Protein 6VW9 (pdb70)

Organism: Caenorhabditis elegans (NCBI:txid6239)

Secondary structure (DSSP, 8-state):
------EEEEE-----SS---HHHHHHHHHHHHHHTT-S-EEEEEEEES-TT-HHHHHHHHHHHHHHHHHHHHTT--EEEEEEEE-GGGHHHHHHHHHHHTTTTSPPP-EEEEEPPSSPP---HHHHHHHHHHHHHHTT-EEEEEESGGGS--TT---EEEEEEEE-SS--SHHHHHHHHHHTSTTTTEEEEEEEEEEPSSS-HHHHHHHHHHHHHHHT---EEEEEE---/-HHHHHHHHHHHHHHHHTT-SEEEEEPPPPPSTT-HHHHHHHHHHHHHHTTT-S-EEEEE--S-----

Foldseek 3Di:
DPDAFQEEEEAEDDDDPVDDDLLVLLLLQLLCLLAVLDHAYEYEYEAEDDQVDPVVVVVQVVVQVVVVVSNVVSNNHHGYGYHYDHPVCVLVVLLVCLVCPQVVHDHGQEYEYEDQDDDDDVPSVVVVVSNVVSNVVSNHHYHYHYPSSPHDGPVAADEEEDEAEDEDPDDCPSVSSVQSSCVGRNNVRYAYEYEYEDEPPDDQVVVQVVVVVVCVVVVGDYHYHYDYDDD/DLQVVLQVLLVVCCVPPLPPPEEEEEQDDQDPPPDVVSRVVSVVSVCSNCPNRDHYHYDDDPVPDDPD

InterPro domains:
  IPR004841 Amino acid permease/SLC12A domain [PF00324] (103-276)
  IPR004841 Amino acid permease/SLC12A domain [PF00324] (389-667)
  IPR004842 SLC12A transporter family [PTHR11827] (88-1063)
  IPR018491 SLC12A transporter, C-terminal [PF03522] (686-805)
  IPR018491 SLC12A transporter, C-terminal [PF03522] (820-888)
  IPR018491 SLC12A transporter, C-terminal [PF03522] (972-1065)

Nearest PDB structures (foldseek):
  6vw9-assembly1_A-2  TM=1.004E+00  e=5.607E-46  Caenorhabditis elegans
  6vwa-assembly1_A-2  TM=9.549E-01  e=2.021E-36  Caenorhabditis elegans
  6m1y-assembly1_B  TM=9.077E-01  e=2.985E-20  Homo sapiens
  6m23-assembly1_B  TM=8.979E-01  e=2.490E-18  Homo sapiens
  7d8z-assembly1_A  TM=8.953E-01  e=3.305E-17  Homo sapiens

B-factor: mean 66.62, std 24.91, range [32.52, 169.08]

Structure (mmCIF, N/CA/C/O backbone):
data_6VW9
#
_entry.id   6VW9
#
_cell.length_a   104.320
_cell.length_b   65.546
_cell.length_c   56.523
_cell.angle_alpha   90.000
_cell.angle_beta   97.174
_cell.angle_gamma   90.000
#
_symmetry.space_group_name_H-M   'C 1 2 1'
#
loop_
_entity.id
_entity.type
_entity.pdbx_description
1 polymer K+/Cl-Cotransporter
2 polymer K+/Cl-Cotransporter
3 non-polymer 3,6,9,12,15,18-HEXAOXAICOSANE-1,20-DIOL
4 non-polymer GLYCEROL
5 water water
#
loop_
_atom_site.group_PDB
_atom_site.id
_atom_site.type_symbol
_atom_site.label_atom_id
_atom_site.label_alt_id
_atom_site.label_comp_id
_atom_site.label_asym_id
_atom_site.label_entity_id
_atom_site.label_seq_id
_atom_site.pdbx_PDB_ins_code
_atom_site.Cartn_x
_atom_site.Cartn_y
_atom_site.Cartn_z
_atom_site.occupancy
_atom_site.B_iso_or_equiv
_atom_site.auth_seq_id
_atom_site.auth_comp_id
_atom_site.auth_asym_id
_atom_site.auth_atom_id
_atom_site.pdbx_PDB_model_num
ATOM 1 N N . SER A 1 1 ? 27.45600 58.56600 25.47900 1.000 118.13949 660 SER A N 1
ATOM 2 C CA . SER A 1 1 ? 28.03900 57.29200 24.98700 1.000 114.05260 660 SER A CA 1
ATOM 3 C C . SER A 1 1 ? 28.79600 57.52100 23.67700 1.000 113.30556 660 SER A C 1
ATOM 4 O O . SER A 1 1 ? 30.02700 57.50700 23.72000 1.000 114.96782 660 SER A O 1
ATOM 7 N N . ASN A 1 2 ? 28.08000 57.65900 22.55300 1.000 108.22941 661 ASN A N 1
ATOM 8 C CA . ASN A 1 2 ? 28.71200 57.83600 21.21600 1.000 104.66744 661 ASN A CA 1
ATOM 9 C C . ASN A 1 2 ? 29.71000 56.69700 20.97800 1.000 99.64312 661 ASN A C 1
ATOM 10 O O . ASN A 1 2 ? 30.84900 56.96400 20.59100 1.000 94.35408 661 ASN A O 1
ATOM 15 N N . TRP A 1 3 ? 29.27000 55.47600 21.23500 1.000 97.68045 662 TRP A N 1
ATOM 16 C CA . TRP A 1 3 ? 30.12200 54.27400 21.14300 1.000 88.55032 662 TRP A CA 1
ATOM 17 C C . TRP A 1 3 ? 30.64700 54.09400 19.72600 1.000 78.14879 662 TRP A C 1
ATOM 18 O O . TRP A 1 3 ? 29.88400 54.20000 18.79200 1.000 79.11025 662 TRP A O 1
ATOM 29 N N . ARG A 1 4 ? 31.95200 53.94800 19.61400 1.000 71.85802 663 ARG A N 1
ATOM 30 C CA . ARG A 1 4 ? 32.58900 53.61400 18.35100 1.000 69.47834 663 ARG A CA 1
ATOM 31 C C . ARG A 1 4 ? 33.58000 52.49800 18.62600 1.000 58.68450 663 ARG A C 1
ATOM 32 O O . ARG A 1 4 ? 34.02000 52.33900 19.77100 1.000 62.09528 663 ARG A O 1
ATOM 40 N N . PRO A 1 5 ? 33.89000 51.66500 17.62700 1.000 55.05704 664 PRO A N 1
ATOM 41 C CA . PRO A 1 5 ? 34.68800 50.45400 17.87600 1.000 53.56575 664 PRO A CA 1
ATOM 42 C C . PRO A 1 5 ? 36.15500 50.79300 18.07700 1.000 56.36727 664 PRO A C 1
ATOM 43 O O . PRO A 1 5 ? 36.77300 51.46800 17.25300 1.000 62.10702 664 PRO A O 1
ATOM 47 N N . GLN A 1 6 ? 36.69300 50.35000 19.21000 1.000 53.44266 665 GLN A N 1
ATOM 48 C CA . GLN A 1 6 ? 38.11600 50.43500 19.50100 1.000 49.14567 665 GLN A CA 1
ATOM 49 C C . GLN A 1 6 ? 38.64700 49.02300 19.35900 1.000 47.46136 665 GLN A C 1
ATOM 50 O O . GLN A 1 6 ? 38.36000 48.16600 20.19900 1.000 49.02383 665 GLN A O 1
ATOM 56 N N . LEU A 1 7 ? 39.40100 48.77900 18.28600 1.000 44.58391 666 LEU A N 1
ATOM 57 C CA . LEU A 1 7 ? 39.53800 47.45500 17.73200 1.000 44.73999 666 LEU A CA 1
ATOM 58 C C . LEU A 1 7 ? 40.72100 46.71600 18.32300 1.000 43.29459 666 LEU A C 1
ATOM 59 O O . LEU A 1 7 ? 41.77800 47.29800 18.56600 1.000 41.27165 666 LEU A O 1
ATOM 64 N N . LEU A 1 8 ? 40.54300 45.41300 18.47200 1.000 38.58814 667 LEU A N 1
ATOM 65 C CA . LEU A 1 8 ? 41.60800 44.48000 18.75700 1.000 42.89392 667 LEU A CA 1
ATOM 66 C C . LEU A 1 8 ? 41.54300 43.40400 17.70400 1.000 38.52565 667 LEU A C 1
ATOM 67 O O . LEU A 1 8 ? 40.53800 42.68800 17.61500 1.000 40.31371 667 LEU A O 1
ATOM 72 N N . LEU A 1 9 ? 42.60100 43.24800 16.93700 1.000 36.21530 668 LEU A N 1
ATOM 73 C CA . LEU A 1 9 ? 42.62200 42.18400 15.93500 1.000 40.63023 668 LEU A CA 1
ATOM 74 C C . LEU A 1 9 ? 43.44700 41.04200 16.48300 1.000 46.63581 668 LEU A C 1
ATOM 75 O O . LEU A 1 9 ? 44.47300 41.26800 17.13500 1.000 43.62029 668 LEU A O 1
ATOM 80 N N A LEU A 1 10 ? 43.00600 39.80900 16.23700 0.460 39.31014 669 LEU A N 1
ATOM 81 N N B LEU A 1 10 ? 42.98900 39.82500 16.23600 0.540 38.79581 669 LEU A N 1
ATOM 82 C CA A LEU A 1 10 ? 43.75500 38.62400 16.66500 0.460 40.28891 669 LEU A CA 1
ATOM 83 C CA B LEU A 1 10 ? 43.72000 38.63100 16.63500 0.540 40.24175 669 LEU A CA 1
ATOM 84 C C A LEU A 1 10 ? 44.02900 37.77700 15.43800 0.460 43.25437 669 LEU A C 1
ATOM 85 C C B LEU A 1 10 ? 44.01800 37.86600 15.36300 0.540 43.81898 669 LEU A C 1
ATOM 86 O O A LEU A 1 10 ? 43.09100 37.25300 14.81800 0.460 52.13542 669 LEU A O 1
ATOM 87 O O B LEU A 1 10 ? 43.08600 37.51800 14.61800 0.540 51.58927 669 LEU A O 1
ATOM 96 N N . LEU A 1 11 ? 45.30000 37.66100 15.07700 1.000 40.44887 670 LEU A N 1
ATOM 97 C CA . LEU A 1 11 ? 45.73500 36.90900 13.90100 1.000 39.45269 670 LEU A CA 1
ATOM 98 C C . LEU A 1 11 ? 46.40700 35.63400 14.37900 1.000 46.01303 670 LEU A C 1
ATOM 99 O O . LEU A 1 11 ? 47.27100 35.67500 15.26500 1.000 46.96718 670 LEU A O 1
ATOM 104 N N . SER A 1 12 ? 46.04800 34.51900 13.78100 1.000 39.22376 671 SER A N 1
ATOM 105 C CA . SER A 1 12 ? 46.63200 33.24900 14.18200 1.000 50.20249 671 SER A CA 1
ATOM 106 C C . SER A 1 12 ? 47.09400 32.43100 12.99300 1.000 55.71466 671 SER A C 1
ATOM 107 O O . SER A 1 12 ? 47.10400 31.20000 13.05500 1.000 69.86962 671 SER A O 1
ATOM 110 N N . MET A 1 13 ? 47.51200 33.07500 11.92100 1.000 55.09391 672 MET A N 1
ATOM 111 C CA . MET A 1 13 ? 48.01500 32.31100 10.78400 1.000 57.08560 672 MET A CA 1
ATOM 112 C C . MET A 1 13 ? 49.53700 32.15300 10.86800 1.000 55.55240 672 MET A C 1
ATOM 113 O O . MET A 1 13 ? 50.21500 32.79400 11.67800 1.000 56.42262 672 MET A O 1
ATOM 118 N N . GLN A 1 14 ? 50.05300 31.23500 10.05600 1.000 54.60872 673 GLN A N 1
ATOM 119 C CA . GLN A 1 14 ? 51.49100 31.01600 9.91900 1.000 64.05158 673 GLN A CA 1
ATOM 120 C C . GLN A 1 14 ? 52.15800 32.20500 9.24000 1.000 65.01781 673 GLN A C 1
ATOM 121 O O . GLN A 1 14 ? 51.57900 32.84000 8.34800 1.000 57.43561 673 GLN A O 1
ATOM 127 N N . TRP A 1 15 ? 53.39900 32.48600 9.64400 1.000 54.57811 674 TRP A N 1
ATOM 128 C CA . TRP A 1 15 ? 54.18900 33.55700 9.04700 1.000 49.79625 674 TRP A CA 1
ATOM 129 C C . TRP A 1 15 ? 55.42000 32.98100 8.36700 1.000 58.24976 674 TRP A C 1
ATOM 130 O O . TRP A 1 15 ? 56.07800 32.07200 8.88100 1.000 58.46216 674 TRP A O 1
ATOM 141 N N . SER A 1 16 ? 55.71800 33.52200 7.19500 1.000 48.92030 675 SER A N 1
ATOM 142 C CA . SER A 1 16 ? 56.86900 33.06400 6.38900 1.000 55.43981 675 SER A CA 1
ATOM 143 C C . SER A 1 16 ? 57.54100 34.27700 5.76900 1.000 58.81217 675 SER A C 1
ATOM 144 O O . SER A 1 16 ? 56.85600 35.22500 5.48100 1.000 55.62750 675 SER A O 1
ATOM 147 N N . LYS A 1 17 ? 58.84300 34.22800 5.57200 1.000 51.83821 676 LYS A N 1
ATOM 148 C CA . LYS A 1 17 ? 59.46900 35.41200 4.96200 1.000 56.72669 676 LYS A CA 1
ATOM 149 C C . LYS A 1 17 ? 59.27900 35.36800 3.44900 1.000 55.85921 676 LYS A C 1
ATOM 150 O O . LYS A 1 17 ? 59.57200 36.34100 2.83300 1.000 62.80799 676 LYS A O 1
ATOM 156 N N . GLU A 1 18 ? 58.74600 34.28700 2.90800 1.000 50.19351 677 GLU A N 1
ATOM 157 C CA . GLU A 1 18 ? 58.59800 34.20000 1.46000 1.000 50.22255 677 GLU A CA 1
ATOM 158 C C . GLU A 1 18 ? 57.24900 34.65600 0.93500 1.000 51.30265 677 GLU A C 1
ATOM 159 O O . GLU A 1 18 ? 57.11900 34.85300 -0.28500 1.000 51.99067 677 GLU A O 1
ATOM 165 N N . ILE A 1 19 ? 56.24300 34.76400 1.77100 1.000 52.47788 678 ILE A N 1
ATOM 166 C CA . ILE A 1 19 ? 54.91500 35.15200 1.30500 1.000 54.09515 678 ILE A CA 1
ATOM 167 C C . ILE A 1 19 ? 54.30100 36.17900 2.23100 1.000 50.17677 678 ILE A C 1
ATOM 168 O O . ILE A 1 19 ? 54.59800 36.25400 3.43400 1.000 47.12124 678 ILE A O 1
ATOM 173 N N . ILE A 1 20 ? 53.40900 36.97000 1.66800 1.000 41.99813 679 ILE A N 1
ATOM 174 C CA . ILE A 1 20 ? 52.53700 37.81800 2.45400 1.000 41.50438 679 ILE A CA 1
ATOM 175 C C . ILE A 1 20 ? 51.12100 37.27800 2.29500 1.000 43.29780 679 ILE A C 1
ATOM 176 O O . ILE A 1 20 ? 50.68900 37.00800 1.17200 1.000 44.69904 679 ILE A O 1
ATOM 181 N N . ASP A 1 21 ? 50.42800 37.07500 3.41000 1.000 42.31631 680 ASP A N 1
ATOM 182 C CA . ASP A 1 21 ? 49.09600 36.44800 3.40500 1.000 42.42024 680 ASP A CA 1
ATOM 183 C C . ASP A 1 21 ? 48.02700 37.48600 3.07500 1.000 37.72502 680 ASP A C 1
ATOM 184 O O . ASP A 1 21 ? 47.88000 38.45900 3.79400 1.000 37.54066 680 ASP A O 1
ATOM 189 N N . VAL A 1 22 ? 47.28900 37.29900 1.97700 1.000 37.31490 681 VAL A N 1
ATOM 190 C CA . VAL A 1 22 ? 46.33300 38.34300 1.58800 1.000 36.14859 681 VAL A CA 1
ATOM 191 C C . VAL A 1 22 ? 45.14600 38.42800 2.55000 1.000 37.07975 681 VAL A C 1
ATOM 192 O O . VAL A 1 22 ? 44.61100 39.51700 2.80800 1.000 39.78471 681 VAL A O 1
ATOM 196 N N . ARG A 1 23 ? 44.69400 37.30200 3.10400 1.000 39.24752 682 ARG A N 1
ATOM 197 C CA . ARG A 1 23 ? 43.61300 37.39700 4.09200 1.000 40.88062 682 ARG A CA 1
ATOM 198 C C . ARG A 1 23 ? 43.98900 38.31900 5.23900 1.000 39.83077 682 ARG A C 1
ATOM 199 O O . ARG A 1 23 ? 43.16700 39.12800 5.71100 1.000 36.82699 682 ARG A O 1
ATOM 207 N N . TYR A 1 24 ? 45.25300 38.23600 5.68600 1.000 38.78533 683 TYR A N 1
ATOM 208 C CA . TYR A 1 24 ? 45.72400 39.10800 6.74800 1.000 36.51346 683 TYR A CA 1
ATOM 209 C C . TYR A 1 24 ? 45.70200 40.56500 6.30400 1.000 34.31926 683 TYR A C 1
ATOM 210 O O . TYR A 1 24 ? 45.17900 41.42100 7.02000 1.000 36.83426 683 TYR A O 1
ATOM 219 N N . LEU A 1 25 ? 46.21300 40.85700 5.09000 1.000 37.75932 684 LEU A N 1
ATOM 220 C CA . LEU A 1 25 ? 46.19200 42.24800 4.62200 1.000 38.75824 684 LEU A CA 1
ATOM 221 C C . LEU A 1 25 ? 44.77600 42.75700 4.48800 1.000 38.48940 684 LEU A C 1
ATOM 222 O O . LEU A 1 25 ? 44.48700 43.91800 4.80700 1.000 40.73926 684 LEU A 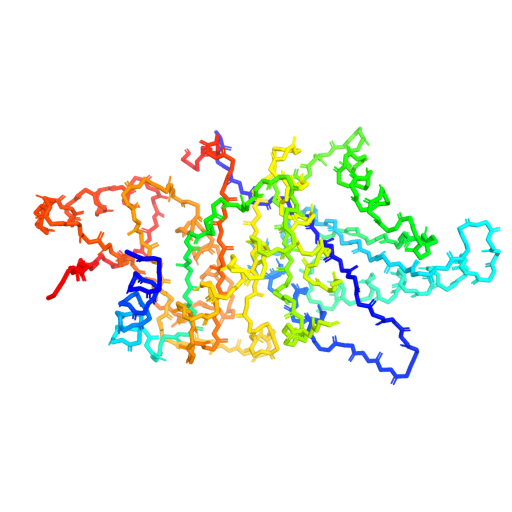O 1
ATOM 227 N N . ASN A 1 26 ? 43.87600 41.91300 3.98800 1.000 39.32235 685 ASN A N 1
ATOM 228 C CA . ASN A 1 26 ? 42.49900 42.35100 3.83400 1.000 37.83450 685 ASN A CA 1
ATOM 229 C C . ASN A 1 26 ? 41.82100 42.58300 5.16400 1.000 39.34830 685 ASN A C 1
ATOM 230 O O . ASN A 1 26 ? 40.96200 43.46000 5.26000 1.000 37.83327 685 ASN A O 1
ATOM 235 N N . LEU A 1 27 ? 42.17900 41.82500 6.21100 1.000 35.75730 686 LEU A N 1
ATOM 236 C CA . LEU A 1 27 ? 41.62100 42.15200 7.52100 1.000 34.83343 686 LEU A CA 1
ATOM 237 C C . LEU A 1 27 ? 42.13100 43.50200 8.02500 1.000 35.61363 686 LEU A C 1
ATOM 238 O O . LEU A 1 27 ? 41.36200 44.28700 8.60700 1.000 36.91863 686 LEU A O 1
ATOM 243 N N . LEU A 1 28 ? 43.41700 43.81900 7.79700 1.000 38.74439 687 LEU A N 1
ATOM 244 C CA . LEU A 1 28 ? 43.88600 45.17000 8.12400 1.000 36.03248 687 LEU A CA 1
ATOM 245 C C . LEU A 1 28 ? 43.13900 46.22000 7.30900 1.000 38.78605 687 LEU A C 1
ATOM 246 O O . LEU A 1 28 ? 42.82400 47.30200 7.81300 1.000 37.90846 687 LEU A O 1
ATOM 251 N N . ASN A 1 29 ? 42.89500 45.94300 6.02500 1.000 39.42324 688 ASN A N 1
ATOM 252 C CA . ASN A 1 29 ? 42.13200 46.91300 5.23000 1.000 42.30457 688 ASN A CA 1
ATOM 253 C C . ASN A 1 29 ? 40.74100 47.12200 5.79400 1.000 38.55744 688 ASN A C 1
ATOM 254 O O . ASN A 1 29 ? 40.27900 48.26100 5.91200 1.000 43.46450 688 ASN A O 1
ATOM 259 N N . LEU A 1 30 ? 40.04500 46.03700 6.15900 1.000 36.31818 689 LEU A N 1
ATOM 260 C CA . LEU A 1 30 ? 38.73200 46.20600 6.77100 1.000 38.58967 689 LEU A CA 1
ATOM 261 C C . LEU A 1 30 ? 38.78600 47.02100 8.07300 1.000 47.18400 689 LEU A C 1
ATOM 262 O O . LEU A 1 30 ? 37.93800 47.89700 8.31400 1.000 41.20316 689 LEU A O 1
ATOM 267 N N . ALA A 1 31 ? 39.75700 46.73700 8.94800 1.000 39.14698 690 ALA A N 1
ATOM 268 C CA . ALA A 1 31 ? 39.90800 47.56600 10.13500 1.000 38.91174 690 ALA A CA 1
ATOM 269 C C . ALA A 1 31 ? 40.12200 49.03000 9.75000 1.000 38.63292 690 ALA A C 1
ATOM 270 O O . ALA A 1 31 ? 39.55400 49.94600 10.36200 1.000 44.45988 690 ALA A O 1
ATOM 272 N N . SER A 1 32 ? 40.95400 49.27600 8.75300 1.000 42.38650 691 SER A N 1
ATOM 273 C CA . SER A 1 32 ? 41.25700 50.66800 8.44600 1.000 47.16589 691 SER A CA 1
ATOM 274 C C . SER A 1 32 ? 40.03300 51.38700 7.91000 1.000 52.72988 691 SER A C 1
ATOM 275 O O . SER A 1 32 ? 39.88000 52.60500 8.10600 1.000 45.21363 691 SER A O 1
ATOM 278 N N . GLN A 1 33 ? 39.14800 50.64600 7.23800 1.000 44.51173 692 GLN A N 1
ATOM 279 C CA . GLN A 1 33 ? 37.97500 51.28900 6.66500 1.000 44.00757 692 GLN A CA 1
ATOM 280 C C . GLN A 1 33 ? 36.97800 51.61200 7.75800 1.000 50.14237 692 GLN A C 1
ATOM 281 O O . GLN A 1 33 ? 36.31500 52.65300 7.70100 1.000 49.55709 692 GLN A O 1
ATOM 287 N N . LEU A 1 34 ? 36.91800 50.77300 8.80000 1.000 46.90667 693 LEU A N 1
ATOM 288 C CA . LEU A 1 34 ? 36.08300 51.06300 9.96500 1.000 52.32623 693 LEU A CA 1
ATOM 289 C C . LEU A 1 34 ? 36.56600 52.27600 10.74900 1.000 48.84711 693 LEU A C 1
ATOM 290 O O . LEU A 1 34 ? 35.75000 52.94100 11.39400 1.000 53.73005 693 LEU A O 1
ATOM 295 N N . LYS A 1 35 ? 37.87600 52.55400 10.75900 1.000 48.97896 694 LYS A N 1
ATOM 296 C CA . LYS A 1 35 ? 38.42700 53.57500 11.65300 1.000 49.40589 694 LYS A CA 1
ATOM 297 C C . LYS A 1 35 ? 38.71400 54.90400 10.97300 1.000 56.04932 694 LYS A C 1
ATOM 298 O O . LYS A 1 35 ? 38.84900 55.90500 11.67000 1.000 63.71117 694 LYS A O 1
ATOM 304 N N . ALA A 1 36 ? 38.82700 54.92700 9.64500 1.000 55.96959 695 ALA A N 1
ATOM 305 C CA . ALA A 1 36 ? 39.00000 56.16500 8.88200 1.000 66.83341 695 ALA A CA 1
ATOM 306 C C . ALA A 1 36 ? 40.08600 57.04600 9.49200 1.000 65.10152 695 ALA A C 1
ATOM 307 O O . ALA A 1 36 ? 39.87500 58.22000 9.80300 1.000 67.45231 695 ALA A O 1
ATOM 309 N N . GLY A 1 37 ? 41.25900 56.45200 9.68500 1.000 64.44272 696 GLY A N 1
ATOM 310 C CA . GLY A 1 37 ? 42.40700 57.17000 10.18200 1.000 68.43354 696 GLY A CA 1
ATOM 311 C C . GLY A 1 37 ? 42.36000 57.54800 11.64300 1.000 74.64974 696 GLY A C 1
ATOM 312 O O . GLY A 1 37 ? 43.28700 58.20600 12.11700 1.000 74.39241 696 GLY A O 1
ATOM 313 N N . LYS A 1 38 ? 41.32400 57.15500 12.37900 1.000 68.45202 697 LYS A N 1
ATOM 314 C CA . LYS A 1 38 ? 41.16100 57.57400 13.76400 1.000 70.95250 697 LYS A CA 1
ATOM 315 C C . LYS A 1 38 ? 41.49100 56.43200 14.72300 1.000 67.20060 697 LYS A C 1
ATOM 316 O O . LYS A 1 38 ? 41.75800 55.30000 14.31400 1.000 63.14929 697 LYS A O 1
ATOM 322 N N . GLY A 1 39 ? 41.48400 56.75300 16.02100 1.000 65.55373 698 GLY A N 1
ATOM 323 C CA . GLY A 1 39 ? 41.55700 55.74000 17.06100 1.000 67.75346 698 GLY A CA 1
ATOM 324 C C . GLY A 1 39 ? 42.91800 55.05900 17.13600 1.000 71.12651 698 GLY A C 1
ATOM 325 O O . GLY A 1 39 ? 43.83800 55.33900 16.37200 1.000 67.34832 698 GLY A O 1
ATOM 326 N N . LEU A 1 40 ? 43.03900 54.14000 18.09500 1.000 65.83895 699 LEU A N 1
ATOM 327 C CA . LEU A 1 40 ? 44.25400 53.33600 18.24800 1.000 64.92472 699 LEU A CA 1
ATOM 328 C C . LEU A 1 40 ? 43.87700 51.85700 18.22800 1.000 64.50937 699 LEU A C 1
ATOM 329 O O . LEU A 1 40 ? 43.32600 51.33600 19.20200 1.000 66.16436 699 LEU A O 1
ATOM 334 N N . THR A 1 41 ? 44.16600 51.17900 17.12100 1.000 52.45974 700 THR A N 1
ATOM 335 C CA . THR A 1 41 ? 43.84000 49.76700 16.97100 1.000 44.99635 700 THR A CA 1
ATOM 336 C C . THR A 1 41 ? 45.02600 48.92300 17.42100 1.000 53.21659 700 THR A C 1
ATOM 337 O O . THR A 1 41 ? 46.17200 49.22900 17.07900 1.000 47.53708 700 THR A O 1
ATOM 341 N N . VAL A 1 42 ? 44.75100 47.85700 18.18000 1.000 48.29066 701 VAL A N 1
ATOM 342 C CA . VAL A 1 42 ? 45.77000 46.87900 18.57600 1.000 42.91127 701 VAL A CA 1
ATOM 343 C C . VAL A 1 42 ? 45.65100 45.66500 17.65900 1.000 42.10215 701 VAL A C 1
ATOM 344 O O . VAL A 1 42 ? 44.57000 45.07100 17.53200 1.000 41.04419 701 VAL A O 1
ATOM 348 N N . VAL A 1 43 ? 46.75500 45.28800 17.02100 1.000 38.71442 702 VAL A N 1
ATOM 349 C CA . VAL A 1 43 ? 46.83700 44.12400 16.15000 1.000 39.63642 702 VAL A CA 1
ATOM 350 C C . VAL A 1 43 ? 47.83800 43.16200 16.76100 1.000 42.36659 702 VAL A C 1
ATOM 351 O O . VAL A 1 43 ? 49.01900 43.50300 16.90900 1.000 40.97104 702 VAL A O 1
ATOM 355 N N . THR A 1 44 ? 47.38800 41.96400 17.09000 1.000 37.55968 703 THR A N 1
ATOM 356 C CA . THR A 1 44 ? 48.25400 40.98800 17.71800 1.000 38.81258 703 THR A CA 1
ATOM 357 C C . THR A 1 44 ? 48.30300 39.76200 16.84300 1.000 43.69294 703 THR A C 1
ATOM 358 O O . THR A 1 44 ? 47.27900 39.34000 16.28800 1.000 44.35340 703 THR A O 1
ATOM 362 N N . ALA A 1 45 ? 49.49900 39.21100 16.70800 1.000 37.79575 704 ALA A N 1
ATOM 363 C CA . ALA A 1 45 ? 49.71700 37.96900 15.98700 1.000 38.71975 704 ALA A CA 1
ATOM 364 C C . ALA A 1 45 ? 50.25300 36.93900 16.96200 1.000 39.21855 704 ALA A C 1
ATOM 365 O O . ALA A 1 45 ? 51.09700 37.25300 17.80900 1.000 41.86737 704 ALA A O 1
ATOM 367 N N . PHE A 1 46 ? 49.78500 35.71800 16.84400 1.000 38.84334 705 PHE A N 1
ATOM 368 C CA . PHE A 1 46 ? 50.21900 34.63600 17.71200 1.000 41.73255 705 PHE A CA 1
ATOM 369 C C . PHE A 1 46 ? 51.15100 33.75500 16.89800 1.000 48.23716 705 PHE A C 1
ATOM 370 O O . PHE A 1 46 ? 50.77300 33.28300 15.82400 1.000 47.88048 705 PHE A O 1
ATOM 378 N N A LEU A 1 47 ? 52.36000 33.53100 17.41000 0.550 42.25071 706 LEU A N 1
ATOM 379 N N B LEU A 1 47 ? 52.37300 33.58400 17.39100 0.450 42.27563 706 LEU A N 1
ATOM 380 C CA A LEU A 1 47 ? 53.40400 32.79100 16.71000 0.550 43.76896 706 LEU A CA 1
ATOM 381 C CA B LEU A 1 47 ? 53.40400 32.78400 16.75200 0.450 44.13631 706 LEU A CA 1
ATOM 382 C C A LEU A 1 47 ? 53.81300 31.58100 17.53500 0.550 49.56906 706 LEU A C 1
ATOM 383 C 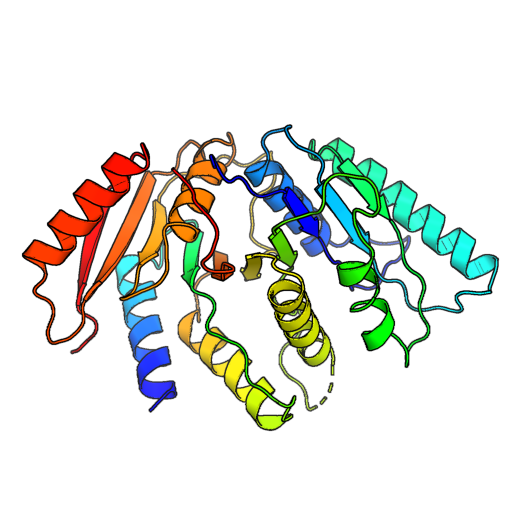C B LEU A 1 47 ? 53.68800 31.55700 17.59500 0.450 49.36346 706 LEU A C 1
ATOM 384 O O A LEU A 1 47 ? 54.30500 31.72400 18.66400 0.550 52.29647 706 LEU A O 1
ATOM 385 O O B LEU A 1 47 ? 53.98800 31.67100 18.79100 0.450 51.71294 706 LEU A O 1
ATOM 394 N N . GLN A 1 48 ? 53.62600 30.39100 16.97400 1.000 48.12933 707 GLN A N 1
ATOM 395 C CA . GLN A 1 48 ? 54.01300 29.17500 17.66400 1.000 55.45632 707 GLN A CA 1
ATOM 396 C C . GLN A 1 48 ? 55.54000 29.09500 17.79000 1.000 55.41516 707 GLN A C 1
ATOM 397 O O . GLN A 1 48 ? 56.26100 29.28100 16.80800 1.000 56.87392 707 GLN A O 1
ATOM 403 N N . GLY A 1 49 ? 56.03600 28.84900 18.99900 1.000 52.43258 708 GLY A N 1
ATOM 404 C CA . GLY A 1 49 ? 57.46800 28.76800 19.22300 1.000 53.48650 708 GLY A CA 1
ATOM 405 C C . GLY A 1 49 ? 57.78800 28.65700 20.70500 1.000 61.58513 708 GLY A C 1
ATOM 406 O O . GLY A 1 49 ? 56.89100 28.50700 21.53100 1.000 65.40826 708 GLY A O 1
ATOM 407 N N . ASP A 1 50 ? 59.09500 28.74800 21.02900 1.000 60.61405 709 ASP A N 1
ATOM 408 C CA . ASP A 1 50 ? 59.56900 28.67900 22.41300 1.000 64.63743 709 ASP A CA 1
ATOM 409 C C . ASP A 1 50 ? 59.56500 30.08900 22.98200 1.000 57.91080 709 ASP A C 1
ATOM 410 O O . ASP A 1 50 ? 60.34200 30.92900 22.50600 1.000 59.91911 709 ASP A O 1
ATOM 415 N N . PRO A 1 51 ? 58.71700 30.40600 23.96400 1.000 57.56130 710 PRO A N 1
ATOM 416 C CA . PRO A 1 51 ? 58.67000 31.79000 24.46100 1.000 54.55889 710 PRO A CA 1
ATOM 417 C C . PRO A 1 51 ? 59.87000 32.17700 25.31900 1.000 59.92510 710 PRO A C 1
ATOM 418 O O . PRO A 1 51 ? 59.97100 33.33900 25.71600 1.000 61.95828 710 PRO A O 1
ATOM 422 N N . THR A 1 52 ? 60.81000 31.27900 25.59200 1.000 62.55408 711 THR A N 1
ATOM 423 C CA . THR A 1 52 ? 62.07100 31.67500 26.21700 1.000 56.75798 711 THR A CA 1
ATOM 424 C C . THR A 1 52 ? 63.24300 31.68300 25.24200 1.000 66.88507 711 THR A C 1
ATOM 425 O O . THR A 1 52 ? 64.37600 31.91600 25.66900 1.000 72.36675 711 THR A O 1
ATOM 429 N N . SER A 1 53 ? 63.00600 31.42900 23.94700 1.000 58.69431 712 SER A N 1
ATOM 430 C CA . SER A 1 53 ? 64.09100 31.27000 22.97900 1.000 67.01736 712 SER A CA 1
ATOM 431 C C . SER A 1 53 ? 64.44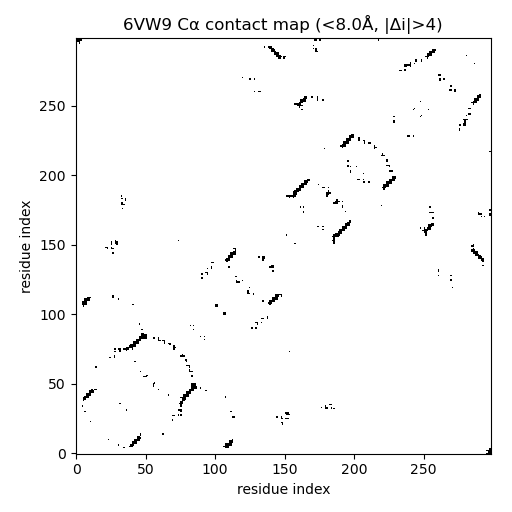700 32.60500 22.33800 1.000 65.45665 712 SER A C 1
ATOM 432 O O . SER A 1 53 ? 63.55600 33.28700 21.80800 1.000 54.36692 712 SER A O 1
ATOM 435 N N . PRO A 1 54 ? 65.72500 32.99200 22.35400 1.000 60.81075 713 PRO A N 1
ATOM 436 C CA . PRO A 1 54 ? 66.14700 34.19500 21.60900 1.000 61.16111 713 PRO A CA 1
ATOM 437 C C . PRO A 1 54 ? 65.83600 34.16400 20.12000 1.000 61.11094 713 PRO A C 1
ATOM 438 O O . PRO A 1 54 ? 65.46500 35.20100 19.55200 1.000 66.04430 713 PRO A O 1
ATOM 442 N N . ASP A 1 55 ? 66.01800 33.02000 19.45300 1.000 65.95135 714 ASP A N 1
ATOM 443 C CA . ASP A 1 55 ? 65.70600 32.93900 18.02300 1.000 66.99219 714 ASP A CA 1
ATOM 444 C C . ASP A 1 55 ? 64.23600 33.23100 17.76800 1.000 60.54653 714 ASP A C 1
ATOM 445 O O . ASP A 1 55 ? 63.88600 33.97400 16.84100 1.000 60.51812 714 ASP A O 1
ATOM 450 N N . ASP A 1 56 ? 63.35000 32.63100 18.56400 1.000 58.62032 715 ASP A N 1
ATOM 451 C CA . ASP A 1 56 ? 61.92900 32.87700 18.35100 1.000 62.49423 715 ASP A CA 1
ATOM 452 C C . ASP A 1 56 ? 61.54000 34.30400 18.70800 1.000 58.76474 715 ASP A C 1
ATOM 453 O O . ASP A 1 56 ? 60.64600 34.86700 18.07900 1.000 52.78259 715 ASP A O 1
ATOM 458 N N . LYS A 1 57 ? 62.20600 34.91700 19.68900 1.000 61.01014 716 LYS A N 1
ATOM 459 C CA . LYS A 1 57 ? 61.94800 36.32900 19.95300 1.000 56.32797 716 LYS A CA 1
ATOM 460 C C . LYS A 1 57 ? 62.36800 37.19000 18.77200 1.000 54.79112 716 LYS A C 1
ATOM 461 O O . LYS A 1 57 ? 61.66400 38.13500 18.39500 1.000 56.88487 716 LYS A O 1
ATOM 467 N N . LYS A 1 58 ? 63.51100 36.87700 18.16900 1.000 53.92155 717 LYS A N 1
ATOM 468 C CA . LYS A 1 58 ? 63.91800 37.59200 16.96500 1.000 58.91369 717 LYS A CA 1
ATOM 469 C C . LYS A 1 58 ? 62.88900 37.42500 15.85500 1.000 54.72353 717 LYS A C 1
ATOM 470 O O . LYS A 1 58 ? 62.54600 38.39800 15.16800 1.000 54.38919 717 LYS A O 1
ATOM 476 N N . LYS A 1 59 ? 62.33300 36.21900 15.69700 1.000 51.66614 718 LYS A N 1
ATOM 477 C CA . LYS A 1 59 ? 61.28000 36.03100 14.68900 1.000 51.15413 718 LYS A CA 1
ATOM 478 C C . LYS A 1 59 ? 60.06500 36.88400 15.00100 1.000 46.64761 718 LYS A C 1
ATOM 479 O O . LYS A 1 59 ? 59.47700 37.50600 14.10800 1.000 48.70535 718 LYS A O 1
ATOM 485 N N . GLY A 1 60 ? 59.69200 36.95500 16.27100 1.000 45.86556 719 GLY A N 1
ATOM 486 C CA . GLY A 1 60 ? 58.52600 37.72600 16.64000 1.000 44.72450 719 GLY A CA 1
ATOM 487 C C . GLY A 1 60 ? 58.70800 39.20300 16.37100 1.000 47.45677 719 GLY A C 1
ATOM 488 O O . GLY A 1 60 ? 57.75400 39.89400 16.02900 1.000 45.61299 719 GLY A O 1
ATOM 489 N N . GLU A 1 61 ? 59.92400 39.71300 16.54600 1.000 46.05885 720 GLU A N 1
ATOM 490 C CA . GLU A 1 61 ? 60.18400 41.11300 16.21600 1.000 49.16596 720 GLU A CA 1
ATOM 491 C C . GLU A 1 61 ? 60.10500 41.36400 14.71500 1.000 50.26542 720 GLU A C 1
ATOM 492 O O . GLU A 1 61 ? 59.62300 42.41600 14.27900 1.000 50.91553 720 GLU A O 1
ATOM 498 N N . GLN A 1 62 ? 60.63600 40.45100 13.90800 1.000 47.91764 721 GLN A N 1
ATOM 499 C CA . GLN A 1 62 ? 60.45700 40.60000 12.45900 1.000 52.20353 721 GLN A CA 1
ATOM 500 C C . GLN A 1 62 ? 58.98600 40.63000 12.06900 1.000 48.75588 721 GLN A C 1
ATOM 501 O O . GLN A 1 62 ? 58.57400 41.45400 11.24900 1.000 51.30096 721 GLN A O 1
ATOM 507 N N . VAL A 1 63 ? 58.16800 39.74800 12.64800 1.000 42.28081 722 VAL A N 1
ATOM 508 C CA . VAL A 1 63 ? 56.74700 39.77100 12.31400 1.000 42.85730 722 VAL A CA 1
ATOM 509 C C . VAL A 1 63 ? 56.10700 41.06200 12.80900 1.000 46.34549 722 VAL A C 1
ATOM 510 O O . VAL A 1 63 ? 55.28100 41.65600 12.12000 1.000 43.39533 722 VAL A O 1
ATOM 514 N N . LYS A 1 64 ? 56.47900 41.52900 14.01600 1.000 43.40265 723 LYS A N 1
ATOM 515 C CA . LYS A 1 64 ? 55.96400 42.82200 14.46900 1.000 44.12208 723 LYS A CA 1
ATOM 516 C C . LYS A 1 64 ? 56.36900 43.95400 13.51200 1.000 42.43393 723 LYS A C 1
ATOM 517 O O . LYS A 1 64 ? 55.59100 44.89000 13.27700 1.000 47.50845 723 LYS A O 1
ATOM 523 N N . ALA A 1 65 ? 57.59600 43.90400 12.97100 1.000 47.82131 724 ALA A N 1
ATOM 524 C CA . ALA A 1 65 ? 58.05800 44.97500 12.09800 1.000 50.15199 724 ALA A CA 1
ATOM 525 C C . ALA A 1 65 ? 57.28100 44.95500 10.78700 1.000 50.38696 724 ALA A C 1
ATOM 526 O O . ALA A 1 65 ? 56.94300 46.01000 10.23200 1.000 50.48821 724 ALA A O 1
ATOM 528 N N . ARG A 1 66 ? 56.86400 43.76900 10.35700 1.000 45.83829 725 ARG A N 1
ATOM 529 C CA . ARG A 1 66 ? 56.05000 43.67500 9.14400 1.000 48.04991 725 ARG A CA 1
ATOM 530 C C . ARG A 1 66 ? 54.65400 44.21000 9.37400 1.000 46.69564 725 ARG A C 1
ATOM 531 O O . ARG A 1 66 ? 54.09100 44.87500 8.49700 1.000 46.13138 725 ARG A O 1
ATOM 539 N N . MET A 1 67 ? 54.07100 43.90600 10.54400 1.000 39.69329 726 MET A N 1
ATOM 540 C CA . MET A 1 67 ? 52.75700 44.41800 10.90000 1.000 40.00632 726 MET A CA 1
ATOM 541 C C . MET A 1 67 ? 52.75900 45.94200 11.00300 1.000 44.14964 726 MET A C 1
ATOM 542 O O . MET A 1 67 ? 51.84800 46.60200 10.49200 1.000 49.15744 726 MET A O 1
ATOM 547 N N . ASP A 1 68 ? 53.76800 46.52400 11.66600 1.000 43.13094 727 ASP A N 1
ATOM 548 C CA . ASP A 1 68 ? 53.87800 47.98100 11.70500 1.000 46.66813 727 ASP A CA 1
ATOM 549 C C . ASP A 1 68 ? 53.89300 48.57300 10.29300 1.000 49.67371 727 ASP A C 1
ATOM 550 O O . ASP A 1 68 ? 53.20100 49.56500 10.00300 1.000 51.29218 727 ASP A O 1
ATOM 555 N N . PHE A 1 69 ? 54.67700 47.97700 9.40200 1.000 48.20416 728 PHE A N 1
ATOM 556 C CA . PHE A 1 69 ? 54.73900 48.47700 8.03400 1.000 51.91764 728 PHE A CA 1
ATOM 557 C C . PHE A 1 69 ? 53.39100 48.33700 7.34900 1.000 50.51761 728 PHE A C 1
ATOM 558 O O . PHE A 1 69 ? 52.89800 49.28300 6.70800 1.000 49.52392 728 PHE A O 1
ATOM 566 N N . ASP A 1 70 ? 52.74500 47.17200 7.49900 1.000 44.32252 729 ASP A N 1
ATOM 567 C CA . ASP A 1 70 ? 51.49100 46.97300 6.76500 1.000 49.39748 729 ASP A CA 1
ATOM 568 C C . ASP A 1 70 ? 50.39100 47.87900 7.29600 1.000 52.50528 729 ASP A C 1
ATOM 569 O O . ASP A 1 70 ? 49.59200 48.40700 6.51700 1.000 47.74161 729 ASP A O 1
ATOM 574 N N . MET A 1 71 ? 50.34100 48.07900 8.61700 1.000 43.17660 730 MET A N 1
ATOM 575 C CA . MET A 1 71 ? 49.34000 48.97200 9.19100 1.000 50.79421 730 MET A CA 1
ATOM 576 C C . MET A 1 71 ? 49.54600 50.38900 8.68900 1.000 49.36314 730 MET A C 1
ATOM 577 O O . MET A 1 71 ? 48.58600 51.12400 8.43200 1.000 50.58029 730 MET A O 1
ATOM 582 N N . ASN A 1 72 ? 50.79400 50.79700 8.55900 1.000 45.32229 731 ASN A N 1
ATOM 583 C CA . ASN A 1 72 ? 51.04300 52.13000 8.02200 1.000 52.63660 731 ASN A CA 1
ATOM 584 C C . ASN A 1 72 ? 50.62000 52.21900 6.55300 1.000 57.76862 731 ASN A C 1
ATOM 585 O O . ASN A 1 72 ? 50.00800 53.21200 6.13300 1.000 65.20753 731 ASN A O 1
ATOM 590 N N . GLN A 1 73 ? 50.86400 51.16300 5.77200 1.000 55.62851 732 GLN A N 1
ATOM 591 C CA . GLN A 1 73 ? 50.46400 51.19000 4.36000 1.000 62.28189 732 GLN A CA 1
ATOM 592 C C . GLN A 1 73 ? 48.95600 51.36800 4.18100 1.000 62.71538 732 GLN A C 1
ATOM 593 O O . GLN A 1 73 ? 48.51600 52.01800 3.22300 1.000 61.13558 732 GLN A O 1
ATOM 599 N N . VAL A 1 74 ? 48.14300 50.77000 5.05800 1.000 48.93981 733 VAL A N 1
ATOM 600 C CA . VAL A 1 74 ? 46.69100 50.84900 4.93200 1.000 54.90857 733 VAL A CA 1
ATOM 601 C C . VAL A 1 74 ? 46.11000 51.96300 5.78600 1.000 58.26854 733 VAL A C 1
ATOM 602 O O . VAL A 1 74 ? 44.88700 52.06300 5.91400 1.000 62.97078 733 VAL A O 1
ATOM 606 N N . ARG A 1 75 ? 46.96300 52.79200 6.38900 1.000 51.85308 734 ARG A N 1
ATOM 607 C CA . ARG A 1 75 ? 46.55500 53.92200 7.20900 1.000 60.01649 734 ARG A CA 1
ATOM 608 C C . ARG A 1 75 ? 45.66400 53.46900 8.36200 1.000 62.67927 734 ARG A C 1
ATOM 609 O O . ARG A 1 75 ? 44.57100 53.99900 8.58600 1.000 68.84820 734 ARG A O 1
ATOM 617 N N . LEU A 1 76 ? 46.12800 52.43100 9.06800 1.000 55.84925 735 LEU A N 1
ATOM 618 C CA . LEU A 1 76 ? 45.51200 51.94800 10.29400 1.000 51.05133 735 LEU A CA 1
ATOM 619 C C . LEU A 1 76 ? 46.41000 52.38800 11.43900 1.000 54.69452 735 LEU A C 1
ATOM 620 O O . LEU A 1 76 ? 47.50400 51.84400 11.60700 1.000 57.03967 735 LEU A O 1
ATOM 625 N N . ARG A 1 77 ? 45.94400 53.36000 12.22500 1.000 52.47110 736 ARG A N 1
ATOM 626 C CA . ARG A 1 77 ? 46.73000 53.92000 13.31800 1.000 58.40125 736 ARG A CA 1
ATOM 627 C C . ARG A 1 77 ? 46.63600 53.02600 14.54400 1.000 54.76086 736 ARG A C 1
ATOM 628 O O . ARG A 1 77 ? 45.54200 52.62700 14.94600 1.000 55.92488 736 ARG A O 1
ATOM 636 N N . GLY A 1 78 ? 47.76600 52.73700 15.16600 1.000 61.33763 737 GLY A N 1
ATOM 637 C CA . GLY A 1 78 ? 47.68500 51.88200 16.33800 1.000 59.17154 737 GLY A CA 1
ATOM 638 C C . GLY A 1 78 ? 49.00200 51.15200 16.56300 1.000 61.59422 737 GLY A C 1
ATOM 639 O O . GLY A 1 78 ? 50.05500 51.61500 16.13700 1.000 66.86623 737 GLY A O 1
ATOM 640 N N . PHE A 1 79 ? 48.90100 49.99300 17.22900 1.000 48.08486 738 PHE A N 1
ATOM 641 C CA . PHE A 1 79 ? 50.05100 49.23000 17.71000 1.000 56.82264 738 PHE A CA 1
ATOM 642 C C . PHE A 1 79 ? 49.98500 47.78800 17.24200 1.000 51.07601 738 PHE A C 1
ATOM 643 O O . PHE A 1 79 ? 48.90700 47.20900 17.12600 1.000 54.95725 738 PHE A O 1
ATOM 651 N N . ALA A 1 80 ? 51.14700 47.18600 17.04100 1.000 41.98531 739 ALA A N 1
ATOM 652 C CA . ALA A 1 80 ? 51.22500 45.77700 16.69400 1.000 43.79108 739 ALA A CA 1
ATOM 653 C C . ALA A 1 80 ? 52.01700 45.02800 17.75800 1.000 48.24800 739 ALA A C 1
ATOM 654 O O . ALA A 1 80 ? 52.95000 45.56900 18.33800 1.000 47.56802 739 ALA A O 1
ATOM 656 N N . LYS A 1 81 ? 51.63000 43.78500 18.04900 1.000 41.14408 740 LYS A N 1
ATOM 657 C CA . LYS A 1 81 ? 52.41100 43.00500 19.00900 1.000 44.43633 740 LYS A CA 1
ATOM 658 C C . LYS A 1 81 ? 52.40900 41.55300 18.57800 1.000 43.75327 740 LYS A C 1
ATOM 659 O O . LYS A 1 81 ? 51.36900 41.02700 18.17500 1.000 40.46280 740 LYS A O 1
ATOM 665 N N A THR A 1 82 ? 53.56500 40.90200 18.69000 0.470 38.29097 741 THR A N 1
ATOM 666 N N B THR A 1 82 ? 53.54600 40.88100 18.70600 0.530 38.46298 741 THR A N 1
ATOM 667 C CA A THR A 1 82 ? 53.64600 39.46100 18.48900 0.470 40.66511 741 THR A CA 1
ATOM 668 C CA B THR A 1 82 ? 53.59500 39.46100 18.38100 0.530 40.13526 741 THR A CA 1
ATOM 669 C C A THR A 1 82 ? 53.68400 38.74500 19.82900 0.470 41.37998 741 THR A C 1
ATOM 670 C C B THR A 1 82 ? 53.80500 38.64000 19.64700 0.530 40.86825 741 THR A C 1
ATOM 671 O O A THR A 1 82 ? 54.28800 39.24000 20.78300 0.470 41.42245 741 THR A O 1
ATOM 672 O O B THR A 1 82 ? 54.78900 38.84400 20.36500 0.530 40.35755 741 THR A O 1
ATOM 679 N N A LEU A 1 83 ? 53.06300 37.56600 19.88500 0.470 38.08516 742 LEU A N 1
ATOM 680 N N B LEU A 1 83 ? 52.88400 37.71500 19.91400 0.530 39.10002 742 LEU A N 1
ATOM 681 C CA A LEU A 1 83 ? 52.95900 36.79600 21.12200 0.470 43.01739 742 LEU A CA 1
ATOM 682 C CA B LEU A 1 83 ? 52.97100 36.83500 21.07200 0.530 43.47472 742 LEU A CA 1
ATOM 683 C C A LEU A 1 83 ? 53.37600 35.36700 20.84000 0.470 42.74710 742 LEU A C 1
ATOM 684 C C B LEU A 1 83 ? 53.52900 35.49500 20.62000 0.530 42.89621 742 LEU A C 1
ATOM 685 O O A LEU A 1 83 ? 52.63300 34.60900 20.21000 0.470 40.74034 742 LEU A O 1
ATOM 686 O O B LEU A 1 83 ? 53.04800 34.92700 19.64000 0.530 43.63328 742 LEU A O 1
ATOM 695 N N . VAL A 1 84 ? 54.53800 34.99900 21.33100 1.000 41.95154 743 VAL A N 1
ATOM 696 C CA . VAL A 1 84 ? 55.07300 33.66800 21.12000 1.000 42.67704 743 VAL A CA 1
ATOM 697 C C . VAL A 1 84 ? 54.48200 32.73700 22.16700 1.000 49.70252 743 VAL A C 1
ATOM 698 O O . VAL A 1 84 ? 54.48200 33.05000 23.36800 1.000 48.31882 743 VAL A O 1
ATOM 702 N N . HIS A 1 85 ? 54.01400 31.57300 21.73300 1.000 46.82473 744 HIS A N 1
ATOM 703 C CA . HIS A 1 85 ? 53.45000 30.60100 22.65900 1.000 43.23924 744 HIS A CA 1
ATOM 704 C C . HIS A 1 85 ? 53.83900 29.20100 22.21200 1.000 51.01711 744 HIS A C 1
ATOM 705 O O . HIS A 1 85 ? 54.00500 28.93400 21.01400 1.000 51.12054 744 HIS A O 1
ATOM 712 N N . SER A 1 86 ? 53.97300 28.31700 23.18200 1.000 50.54739 745 SER A N 1
ATOM 713 C CA . SER A 1 86 ? 54.08200 26.88900 22.92200 1.000 58.39511 745 SER A CA 1
ATOM 714 C C . SER A 1 86 ? 52.81400 26.36400 22.25700 1.000 64.97786 745 SER A C 1
ATOM 715 O O . SER A 1 86 ? 51.71300 26.89800 22.44400 1.000 58.06468 745 SER A O 1
ATOM 718 N N . GLU A 1 87 ? 52.97700 25.27900 21.49500 1.000 68.39271 746 GLU A N 1
ATOM 719 C CA . GLU A 1 87 ? 51.85700 24.71300 20.74500 1.000 69.21224 746 GLU A CA 1
ATOM 720 C C . GLU A 1 87 ? 50.68200 24.38700 21.65600 1.000 59.42058 746 GLU A C 1
ATOM 721 O O . GLU A 1 87 ? 49.54400 24.76400 21.37300 1.000 60.61612 746 GLU A O 1
ATOM 727 N N . ASP A 1 88 ? 50.97100 23.68700 22.75200 1.000 63.27413 747 ASP A N 1
ATOM 728 C CA . ASP A 1 88 ? 49.93300 23.21600 23.70600 1.000 72.20817 747 ASP A CA 1
ATOM 729 C C . ASP A 1 88 ? 49.44600 24.34200 24.63100 1.000 69.57022 747 ASP A C 1
ATOM 730 O O . ASP A 1 88 ? 48.58700 24.06000 25.44400 1.000 68.47933 747 ASP A O 1
ATOM 735 N N . GLN A 1 89 ? 49.91300 25.57600 24.44600 1.000 65.15133 748 GLN A N 1
ATOM 736 C CA . GLN A 1 89 ? 49.55300 26.68400 25.32100 1.000 58.29865 748 GLN A CA 1
ATOM 737 C C . GLN A 1 89 ? 48.81900 27.76800 24.57700 1.000 56.73462 748 GLN A C 1
ATOM 738 O O . GLN A 1 89 ? 48.66300 28.87900 25.11100 1.000 47.49593 748 GLN A O 1
ATOM 744 N N . VAL A 1 90 ? 48.36600 27.48300 23.34700 1.000 53.08179 749 VAL A N 1
ATOM 745 C CA . VAL A 1 90 ? 47.74600 28.53100 22.56400 1.000 52.31225 749 VAL A CA 1
ATOM 746 C C . VAL A 1 90 ? 46.47500 29.01900 23.24600 1.000 49.63117 749 VAL A C 1
ATOM 747 O O . VAL A 1 90 ? 46.14900 30.20000 23.15900 1.000 47.46434 749 VAL A O 1
ATOM 751 N N . ARG A 1 91 ? 45.75600 28.14900 23.95600 1.000 53.81936 750 ARG A N 1
ATOM 752 C CA . ARG A 1 91 ? 44.46600 28.56900 24.49800 1.000 59.99336 750 ARG A CA 1
ATOM 753 C C . ARG A 1 91 ? 44.65100 29.58100 25.62100 1.000 50.12340 750 ARG A C 1
ATOM 754 O O . ARG A 1 91 ? 44.03400 30.65300 25.61400 1.000 53.78954 750 ARG A O 1
ATOM 762 N N . GLY A 1 92 ? 45.54200 29.28300 26.55300 1.000 48.37597 751 GLY A N 1
ATOM 763 C CA . GLY A 1 92 ? 45.81600 30.22900 27.61400 1.000 59.60662 751 GLY A CA 1
ATOM 764 C C . GLY A 1 92 ? 46.46600 31.49400 27.09300 1.000 55.54994 751 GLY A C 1
ATOM 765 O O . GLY A 1 92 ? 46.19900 32.59100 27.59800 1.000 48.90484 751 GLY A O 1
ATOM 766 N N . SER A 1 93 ? 47.32700 31.36300 26.07600 1.000 45.58618 752 SER A N 1
ATOM 767 C CA . SER A 1 93 ? 47.97600 32.54600 25.52700 1.000 45.67931 752 SER A CA 1
ATOM 768 C C . SER A 1 93 ? 46.94100 33.48600 24.91200 1.000 47.86921 752 SER A C 1
ATOM 769 O O . SER A 1 93 ? 46.95800 34.70100 25.15400 1.000 40.07957 752 SER A O 1
ATOM 772 N N . MET A 1 94 ? 45.99400 32.94200 24.13800 1.000 38.01570 753 MET A N 1
ATOM 773 C CA . MET A 1 94 ? 45.02100 33.82900 23.51900 1.000 35.69650 753 MET A CA 1
ATOM 774 C C . MET A 1 94 ? 44.08200 34.42200 24.55900 1.000 39.01118 753 MET A C 1
ATOM 775 O O . MET A 1 94 ? 43.75500 35.62000 24.52300 1.000 41.20192 753 MET A O 1
ATOM 780 N N A SER A 1 95 ? 43.60900 33.60000 25.48300 0.510 42.23670 754 SER A N 1
ATOM 781 N N B SER A 1 95 ? 43.67500 33.61300 25.52700 0.490 41.71315 754 SER A N 1
ATOM 782 C CA A SER A 1 95 ? 42.71500 34.13800 26.49300 0.510 43.01646 754 SER A CA 1
ATOM 783 C CA B SER A 1 95 ? 42.71700 34.09500 26.50900 0.490 43.19017 754 SER A CA 1
ATOM 784 C C A SER A 1 95 ? 43.43100 35.17400 27.34500 0.510 40.59527 754 SER A C 1
ATOM 785 C C B SER A 1 95 ? 43.36600 35.02700 27.52000 0.490 42.02437 754 SER A C 1
ATOM 786 O O A SER A 1 95 ? 42.88400 36.24700 27.61800 0.510 39.06904 754 SER A O 1
ATOM 787 O O B SER A 1 95 ? 42.67800 35.85400 28.12600 0.490 41.55975 754 SER A O 1
ATOM 792 N N . THR A 1 96 ? 44.67100 34.89800 27.73700 1.000 41.04123 755 THR A N 1
ATOM 793 C CA . THR A 1 96 ? 45.35000 35.85200 28.61800 1.000 41.89984 755 THR A CA 1
ATOM 794 C C . THR A 1 96 ? 45.59700 37.18300 27.89300 1.000 39.93629 755 THR A C 1
ATOM 795 O O . THR A 1 96 ? 45.43900 38.24800 28.50500 1.000 42.22735 755 THR A O 1
ATOM 799 N N . LEU A 1 97 ? 45.90400 37.14100 26.58500 1.000 40.80128 756 LEU A N 1
ATOM 800 C CA . LEU A 1 97 ? 46.10300 38.36600 25.80200 1.000 38.45992 756 LEU A CA 1
ATOM 801 C C . LEU A 1 97 ? 44.84200 39.22800 25.81900 1.000 40.58955 756 LEU A C 1
ATOM 802 O O . LEU A 1 97 ? 44.89000 40.41700 26.14600 1.000 42.75138 756 LEU A O 1
ATOM 807 N N . VAL A 1 98 ? 43.68200 38.63400 25.51900 1.000 42.30259 757 VAL A N 1
ATOM 808 C CA . VAL A 1 98 ? 42.44600 39.42300 25.58400 1.000 43.75086 757 VAL A CA 1
ATOM 809 C C . VAL A 1 98 ? 42.18300 39.98400 26.99200 1.000 47.80970 757 VAL A C 1
ATOM 810 O O . VAL A 1 98 ? 41.72900 41.12800 27.12700 1.000 44.29449 757 VAL A O 1
ATOM 814 N N . GLN A 1 99 ? 42.59400 39.26200 28.02600 1.000 42.99196 758 GLN A N 1
ATOM 815 C CA . GLN A 1 99 ? 42.43900 39.77100 29.41200 1.000 48.04550 758 GLN A CA 1
ATOM 816 C C . GLN A 1 99 ? 43.39400 40.92300 29.70500 1.000 50.53777 758 GLN A C 1
ATOM 817 O O . GLN A 1 99 ? 43.01600 41.76700 30.45900 1.000 53.60689 758 GLN A O 1
ATOM 823 N N . SER A 1 100 ? 44.59300 40.91500 29.14500 1.000 48.40157 759 SER A N 1
ATOM 824 C CA . SER A 1 100 ? 45.70900 41.76300 29.64700 1.000 54.17362 759 SER A CA 1
ATOM 825 C C . SER A 1 100 ? 45.92300 42.98100 28.73900 1.000 51.73023 759 SER A C 1
ATOM 826 O O . SER A 1 100 ? 46.80400 43.80300 29.05900 1.000 62.87500 759 SER A O 1
ATOM 829 N N . VAL A 1 101 ? 45.14900 43.09100 27.65400 1.000 47.92565 760 VAL A N 1
ATOM 830 C CA . VAL A 1 101 ? 45.37300 44.15100 26.62400 1.000 44.06760 760 VAL A CA 1
ATOM 831 C C . VAL A 1 101 ? 44.70600 45.45200 27.08900 1.000 55.94371 760 VAL A C 1
ATOM 832 O O . VAL A 1 101 ? 43.51000 45.40700 27.43900 1.000 70.55750 760 VAL A O 1
ATOM 836 N N . GLY A 1 102 ? 45.44800 46.56600 27.06900 1.000 52.91204 761 GLY A N 1
ATOM 837 C CA . GLY A 1 102 ? 44.90800 47.86100 27.51100 1.000 58.16298 761 GLY A CA 1
ATOM 838 C C . GLY A 1 102 ? 45.26100 48.16500 28.95400 1.000 73.81276 761 GLY A C 1
ATOM 839 O O . GLY A 1 102 ? 44.71200 49.10500 29.50800 1.000 80.15586 761 GLY A O 1
ATOM 840 N N . LEU A 1 103 ? 46.16400 47.39800 29.54300 1.000 67.26131 762 LEU A N 1
ATOM 841 C CA . LEU A 1 103 ? 46.49000 47.68500 30.95400 1.000 76.38144 762 LEU A CA 1
ATOM 842 C C . LEU A 1 103 ? 47.07900 49.08900 31.03700 1.000 83.75529 762 LEU A C 1
ATOM 843 O O . LEU A 1 103 ? 48.08000 49.36200 30.38300 1.000 87.77534 762 LEU A O 1
ATOM 848 N N . GLY A 1 104 ? 46.41000 49.93500 31.81500 1.000 87.33635 763 GLY A N 1
ATOM 849 C CA . GLY A 1 104 ? 46.78700 51.33500 32.08100 1.000 91.88055 763 GLY A CA 1
ATOM 850 C C . GLY A 1 104 ? 46.50800 52.27000 30.92200 1.000 89.90425 763 GLY A C 1
ATOM 851 O O . GLY A 1 104 ? 46.97300 53.41300 30.98100 1.000 88.98898 763 GLY A O 1
ATOM 852 N N . GLY A 1 105 ? 45.74900 51.81400 29.92700 1.000 76.20596 764 GLY A N 1
ATOM 853 C CA . GLY A 1 105 ? 45.47400 52.60200 28.71600 1.000 85.22257 764 GLY A CA 1
ATOM 854 C C . GLY A 1 105 ? 44.04600 52.41900 28.28000 1.000 81.83371 764 GLY A C 1
ATOM 855 O O . GLY A 1 105 ? 43.23800 51.97600 29.09300 1.000 85.83747 764 GLY A O 1
ATOM 856 N N . LEU A 1 106 ? 43.71600 52.83500 27.07200 1.000 82.37479 765 LEU A N 1
ATOM 857 C CA . LEU A 1 106 ? 42.31700 52.59900 26.65400 1.000 86.82727 765 LEU A CA 1
ATOM 858 C C . LEU A 1 106 ? 42.18000 51.11300 26.31500 1.000 79.31970 765 LEU A C 1
ATOM 859 O O . LEU A 1 106 ? 43.09400 50.57200 25.73400 1.000 70.75689 765 LEU A O 1
ATOM 864 N N . LYS A 1 107 ? 41.10900 50.48600 26.77500 1.000 71.80169 766 LYS A N 1
ATOM 865 C CA . LYS A 1 107 ? 40.90700 49.08200 26.51600 1.000 65.33018 766 LYS A CA 1
ATOM 866 C C . LYS A 1 107 ? 40.09300 48.92000 25.23500 1.000 56.54170 766 LYS A C 1
ATOM 867 O O . LYS A 1 107 ? 39.18400 49.70500 24.98100 1.000 58.70331 766 LYS A O 1
ATOM 873 N N . PRO A 1 108 ? 40.42800 47.98100 24.37200 1.000 58.81847 767 PRO A N 1
ATOM 874 C CA . PRO A 1 108 ? 39.55700 47.71200 23.21600 1.000 48.73806 767 PRO A CA 1
ATOM 875 C C . PRO A 1 108 ? 38.16100 47.34100 23.67900 1.000 59.20122 767 PRO A C 1
ATOM 876 O O . PRO A 1 108 ? 37.96800 46.80300 24.77700 1.000 55.71453 767 PRO A O 1
ATOM 880 N N . ASN A 1 109 ? 37.17600 47.62400 22.82300 1.000 48.10756 768 ASN A N 1
ATOM 881 C CA . ASN A 1 109 ? 35.79400 47.25800 23.10400 1.000 54.56845 768 ASN A CA 1
ATOM 882 C C . ASN A 1 109 ? 35.20800 46.38600 21.99500 1.000 50.57917 768 ASN A C 1
ATOM 883 O O . ASN A 1 109 ? 34.03000 46.02000 22.07200 1.000 51.53266 768 ASN A O 1
ATOM 888 N N . THR A 1 110 ? 36.01100 46.02600 21.00200 1.000 44.90359 769 THR A N 1
ATOM 889 C CA . THR A 1 110 ? 35.57500 45.25100 19.84200 1.000 44.45105 769 THR A CA 1
ATOM 890 C C . THR A 1 110 ? 36.71700 44.38700 19.35800 1.000 46.67302 769 THR A C 1
ATOM 891 O O . THR A 1 110 ? 37.81200 44.89400 19.10600 1.000 46.73629 769 THR A O 1
ATOM 895 N N . MET A 1 111 ? 36.46100 43.09700 19.19900 1.000 38.37825 770 MET A N 1
ATOM 896 C CA . MET A 1 111 ? 37.42400 42.19700 18.61000 1.000 33.21114 770 MET A CA 1
ATOM 897 C C . MET A 1 111 ? 37.04200 41.97400 17.14800 1.000 37.50046 770 MET A C 1
ATOM 898 O O . MET A 1 111 ? 35.87400 41.68300 16.86400 1.000 42.51206 770 MET A O 1
ATOM 903 N N . LEU A 1 112 ? 38.02700 42.02900 16.25500 1.000 34.63626 771 LEU A N 1
ATOM 904 C CA . LEU A 1 112 ? 37.83100 41.77000 14.82800 1.000 34.49660 771 LEU A CA 1
ATOM 905 C C . LEU A 1 112 ? 38.65100 40.554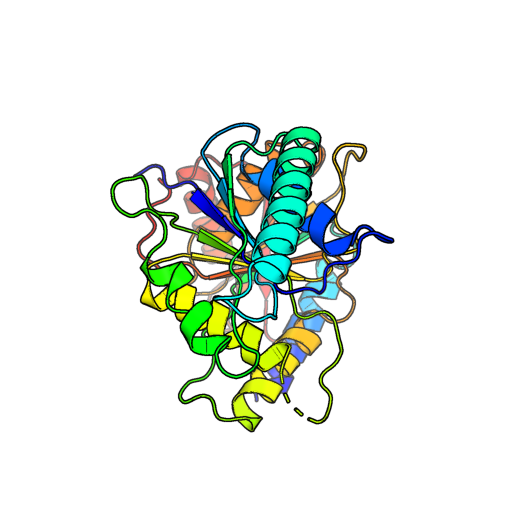00 14.44200 1.000 39.92811 771 LEU A C 1
ATOM 906 O O . LEU A 1 112 ? 39.89200 40.57500 14.56600 1.000 37.69214 771 LEU A O 1
ATOM 911 N N . ILE A 1 113 ? 37.97800 39.50900 13.93400 1.000 35.86372 772 ILE A N 1
ATOM 912 C CA . ILE A 1 113 ? 38.66400 38.30800 13.45500 1.000 34.64619 772 ILE A CA 1
ATOM 913 C C . ILE A 1 113 ? 38.06600 37.86200 12.13900 1.000 41.67156 772 ILE A C 1
ATOM 914 O O . ILE A 1 113 ? 36.98500 38.30800 11.73000 1.000 36.52066 772 ILE A O 1
ATOM 919 N N A SER A 1 114 ? 38.78500 36.96000 11.46400 0.570 39.26350 773 SER A N 1
ATOM 920 N N B SER A 1 114 ? 38.76300 36.94200 11.48300 0.430 39.34692 773 SER A N 1
ATOM 921 C CA A SER A 1 114 ? 38.34800 36.35100 10.21400 0.570 37.65993 773 SER A CA 1
ATOM 922 C CA B SER A 1 114 ? 38.29900 36.37000 10.23200 0.430 37.54687 773 SER A CA 1
ATOM 923 C C A SER A 1 114 ? 37.69500 35.00400 10.48700 0.570 41.76516 773 SER A C 1
ATOM 924 C C B SER A 1 114 ? 37.70200 34.99500 10.47600 0.430 41.44228 773 SER A C 1
ATOM 925 O O A SER A 1 114 ? 38.02300 34.32000 11.45900 0.570 39.17060 773 SER A O 1
ATOM 926 O O B SER A 1 114 ? 38.05300 34.30100 11.43100 0.430 39.49073 773 SER A O 1
ATOM 931 N N . TRP A 1 115 ? 36.78500 34.61700 9.59600 1.000 38.86696 774 TRP A N 1
ATOM 932 C CA . TRP A 1 115 ? 36.21000 33.29200 9.62700 1.000 38.89714 774 TRP A CA 1
ATOM 933 C C . TRP A 1 115 ? 37.32400 32.26700 9.39100 1.000 39.22132 774 TRP A C 1
ATOM 934 O O . TRP A 1 115 ? 38.27400 32.55000 8.66600 1.000 44.59661 774 TRP A O 1
ATOM 945 N N . PRO A 1 116 ? 37.25300 31.08600 10.00700 1.000 47.37509 775 PRO A N 1
ATOM 946 C CA . PRO A 1 116 ? 38.33000 30.09200 9.81800 1.000 54.06052 775 PRO A CA 1
ATOM 947 C C . PRO A 1 116 ? 38.54400 29.73100 8.35800 1.000 57.47906 775 PRO A C 1
ATOM 948 O O . PRO A 1 116 ? 37.59100 29.57800 7.59700 1.000 69.46284 775 PRO A O 1
ATOM 952 N N . VAL A 1 117 ? 39.81600 29.55600 7.99000 1.000 59.32690 776 VAL A N 1
ATOM 953 C CA . VAL A 1 117 ? 40.21600 29.45800 6.58000 1.000 65.16983 776 VAL A CA 1
ATOM 954 C C . VAL A 1 117 ? 39.85200 28.10100 6.00100 1.000 73.74940 776 VAL A C 1
ATOM 955 O O . VAL A 1 117 ? 39.19800 28.01100 4.95700 1.000 85.26489 776 VAL A O 1
ATOM 959 N N . HIS A 1 118 ? 40.26900 27.01800 6.64900 1.000 79.11401 777 HIS A N 1
ATOM 960 C CA . HIS A 1 118 ? 40.01200 25.68400 6.04100 1.000 89.93240 777 HIS A CA 1
ATOM 961 C C . HIS A 1 118 ? 38.66600 25.10300 6.44400 1.000 87.11342 777 HIS A C 1
ATOM 962 O O . HIS A 1 118 ? 38.16400 25.46200 7.49800 1.000 80.44437 777 HIS A O 1
ATOM 969 N N . GLU A 1 119 ? 38.19100 24.14000 5.64600 1.000 79.37919 778 GLU A N 1
ATOM 970 C CA . GLU A 1 119 ? 36.89200 23.45200 5.84400 1.000 81.75410 778 GLU A CA 1
ATOM 971 C C . GLU A 1 119 ? 37.00300 22.54700 7.06700 1.000 92.47355 778 GLU A C 1
ATOM 972 O O . GLU A 1 119 ? 38.11100 22.10000 7.37200 1.000 89.62734 778 GLU A O 1
ATOM 978 N N . ARG A 1 120 ? 35.88200 22.24800 7.71900 1.000 102.75525 779 ARG A N 1
ATOM 979 C CA . ARG A 1 120 ? 35.99400 21.38000 8.91300 1.000 109.23947 779 ARG A CA 1
ATOM 980 C C . ARG A 1 120 ? 36.51100 20.00100 8.50200 1.000 116.18894 779 ARG A C 1
ATOM 981 O O . ARG A 1 120 ? 35.88400 19.33100 7.66700 1.000 116.01683 779 ARG A O 1
ATOM 989 N N . GLU A 1 121 ? 37.60500 19.59600 9.13300 1.000 121.15317 780 GLU A N 1
ATOM 990 C CA . GLU A 1 121 ? 38.24000 18.26000 8.97300 1.000 129.79813 780 GLU A CA 1
ATOM 991 C C . GLU A 1 121 ? 38.18700 17.59100 10.35500 1.000 132.67702 780 GLU A C 1
ATOM 992 O O . GLU A 1 121 ? 37.98900 18.30500 11.36700 1.000 131.78794 780 GLU A O 1
ATOM 998 N N . GLU A 1 122 ? 38.29500 16.26700 10.44700 1.000 136.12702 781 GLU A N 1
ATOM 999 C CA . GLU A 1 122 ? 38.14500 15.63700 11.78800 1.000 137.58391 781 GLU A CA 1
ATOM 1000 C C . GLU A 1 122 ? 39.19700 14.54300 11.96600 1.000 138.48410 781 GLU A C 1
ATOM 1001 O O . GLU A 1 122 ? 40.28700 14.89000 12.45600 1.000 135.30867 781 GLU A O 1
ATOM 1007 N N . THR A 1 125 ? 40.42300 22.22500 15.26000 1.000 75.89621 784 THR A N 1
ATOM 1008 C CA . THR A 1 125 ? 41.58900 22.99400 15.67800 1.000 82.49518 784 THR A CA 1
ATOM 1009 C C . THR A 1 125 ? 41.40500 24.44800 15.25800 1.000 82.01006 784 THR A C 1
ATOM 1010 O O . THR A 1 125 ? 41.06700 25.28700 16.09100 1.000 78.54272 784 THR A O 1
ATOM 1014 N N . GLU A 1 126 ? 41.61600 24.73100 13.96400 1.000 78.08358 785 GLU A N 1
ATOM 1015 C CA . GLU A 1 126 ? 41.37600 26.07100 13.42200 1.000 79.26385 785 GLU A CA 1
ATOM 1016 C C . GLU A 1 126 ? 40.03200 26.63200 13.87500 1.000 68.37179 785 GLU A C 1
ATOM 1017 O O . GLU A 1 126 ? 39.90900 27.83300 14.14000 1.000 68.07999 785 GLU A O 1
ATOM 1023 N N . TYR A 1 127 ? 39.03000 25.76600 13.98800 1.000 73.82472 786 TYR A N 1
ATOM 1024 C CA . TYR A 1 127 ? 37.72000 26.13000 14.50000 1.000 65.75830 786 TYR A CA 1
ATOM 1025 C C . TYR A 1 127 ? 37.70700 26.18300 16.01500 1.000 71.39341 786 TYR A C 1
ATOM 1026 O O . TYR A 1 127 ? 37.05900 27.06200 16.59200 1.000 74.65078 786 TYR A O 1
ATOM 1035 N N . ASN A 1 128 ? 38.40300 25.24700 16.67300 1.000 73.55950 787 ASN A N 1
ATOM 1036 C CA . ASN A 1 128 ? 38.48800 25.28000 18.12900 1.000 77.00977 787 ASN A CA 1
ATOM 1037 C C . ASN A 1 128 ? 39.12600 26.56800 18.61200 1.000 65.20389 787 ASN A C 1
ATOM 1038 O O . ASN A 1 128 ? 38.74800 27.09500 19.66200 1.000 77.65060 787 ASN A O 1
ATOM 1043 N N . THR A 1 129 ? 40.06200 27.11100 17.84400 1.000 54.31707 788 THR A N 1
ATOM 1044 C CA . THR A 1 129 ? 40.58300 28.43100 18.16100 1.000 59.50768 788 THR A CA 1
ATOM 1045 C C . THR A 1 129 ? 39.50700 29.49000 17.97600 1.000 62.38036 788 THR A C 1
ATOM 1046 O O . THR A 1 129 ? 39.45000 30.47700 18.72100 1.000 57.43709 788 THR A O 1
ATOM 1050 N N . PHE A 1 130 ? 38.64800 29.30200 16.97200 1.000 55.81709 789 PHE A N 1
ATOM 1051 C CA . PHE A 1 130 ? 37.72200 30.36400 16.59700 1.000 48.50405 789 PHE A CA 1
ATOM 1052 C C . PHE A 1 130 ? 36.71900 30.63200 17.70800 1.000 40.22232 789 PHE A C 1
ATOM 1053 O O . PHE A 1 130 ? 36.50200 31.78100 18.09700 1.000 51.67320 789 PHE A O 1
ATOM 1061 N N . ILE A 1 131 ? 36.10200 29.58400 18.24200 1.000 43.26638 790 ILE A N 1
ATOM 1062 C CA . ILE A 1 131 ? 35.09100 29.78600 19.26500 1.000 48.98457 790 ILE A CA 1
ATOM 1063 C C . ILE A 1 131 ? 35.74300 30.27000 20.55900 1.000 58.16879 790 ILE A C 1
ATOM 1064 O O . ILE A 1 131 ? 35.13800 31.02800 21.32900 1.000 52.64620 790 ILE A O 1
ATOM 1069 N N . GLU A 1 132 ? 36.98400 29.86500 20.80300 1.000 59.09919 791 GLU A N 1
ATOM 1070 C CA . GLU A 1 132 ? 37.70900 30.39900 21.95600 1.000 63.09846 791 GLU A CA 1
ATOM 1071 C C . GLU A 1 132 ? 37.79200 31.91100 21.87000 1.000 61.67235 791 GLU A C 1
ATOM 1072 O O . GLU A 1 132 ? 37.68600 32.61700 22.88700 1.000 52.71823 791 GLU A O 1
ATOM 1078 N N . LYS A 1 133 ? 38.00200 32.41900 20.65600 1.000 49.43478 792 LYS A N 1
ATOM 1079 C CA . LYS A 1 133 ? 38.13600 33.85100 20.48300 1.000 48.28899 792 LYS A CA 1
ATOM 1080 C C . LYS A 1 133 ? 36.79800 34.51600 20.72200 1.000 48.30784 792 LYS A C 1
ATOM 1081 O O . LYS A 1 133 ? 36.73900 35.55900 21.37300 1.000 44.20309 792 LYS A O 1
ATOM 1087 N N . VAL A 1 134 ? 35.71100 33.89200 20.24400 1.000 47.09914 793 VAL A N 1
ATOM 1088 C CA . VAL A 1 134 ? 34.37100 34.44400 20.42800 1.000 46.86274 793 VAL A CA 1
ATOM 1089 C C . VAL A 1 134 ? 34.03900 34.53500 21.90800 1.000 53.39711 793 VAL A C 1
ATOM 1090 O O . VAL A 1 134 ? 33.55200 35.56700 22.38400 1.000 50.04152 793 VAL A O 1
ATOM 1094 N N . HIS A 1 135 ? 34.28500 33.44400 22.66100 1.000 52.93120 794 HIS A N 1
ATOM 1095 C CA . HIS A 1 135 ? 34.05400 33.46400 24.10500 1.000 55.03055 794 HIS A CA 1
ATOM 1096 C C . HIS A 1 135 ? 34.91700 34.50400 24.80500 1.000 51.43512 794 HIS A C 1
ATOM 1097 O O . HIS A 1 135 ? 34.44600 35.16900 25.73400 1.000 55.68105 794 HIS A O 1
ATOM 1104 N N . ALA A 1 136 ? 36.17900 34.64500 24.39300 1.000 51.55709 795 ALA A N 1
ATOM 1105 C CA . ALA A 1 136 ? 37.07200 35.60800 25.04000 1.000 46.64390 795 ALA A CA 1
ATOM 1106 C C . ALA A 1 136 ? 36.56600 37.03700 24.87100 1.000 47.54166 795 ALA A C 1
ATOM 1107 O O . ALA A 1 136 ? 36.62200 37.84200 25.80700 1.000 46.36034 795 ALA A O 1
ATOM 1109 N N . ALA A 1 137 ? 36.06700 37.37700 23.68800 1.000 45.46317 796 ALA A N 1
ATOM 1110 C CA . ALA A 1 137 ? 35.50000 38.70700 23.49900 1.000 43.89874 796 ALA A CA 1
ATOM 1111 C C . ALA A 1 137 ? 34.37200 38.96700 24.48500 1.000 44.06518 796 ALA A C 1
ATOM 1112 O O . ALA A 1 137 ? 34.37400 39.98100 25.20000 1.000 51.94750 796 ALA A O 1
ATOM 1114 N N . SER A 1 138 ? 33.39900 38.05400 24.57200 1.000 49.69730 797 SER A N 1
ATOM 1115 C CA . SER A 1 138 ? 32.21600 38.38000 25.35800 1.000 56.79012 797 SER A CA 1
ATOM 1116 C C . SER A 1 138 ? 32.52200 38.39500 26.85300 1.000 58.93741 797 SER A C 1
ATOM 1117 O O . SER A 1 138 ? 32.02200 39.25500 27.58200 1.000 57.99501 797 SER A O 1
ATOM 1120 N N . ILE A 1 139 ? 33.35300 37.47400 27.33700 1.000 55.03776 798 ILE A N 1
ATOM 1121 C CA . ILE A 1 139 ? 33.61300 37.48400 28.78000 1.000 56.30854 798 ILE A CA 1
ATOM 1122 C C . ILE A 1 139 ? 34.48700 38.67600 29.18200 1.000 50.37526 798 ILE A C 1
ATOM 1123 O O . ILE A 1 139 ? 34.51500 39.05400 30.35900 1.000 57.58458 798 ILE A O 1
ATOM 1128 N N . ASN A 1 140 ? 35.21400 39.27900 28.24200 1.000 47.72993 799 ASN A N 1
ATOM 1129 C CA . ASN A 1 140 ? 35.96000 40.50500 28.48700 1.000 53.70448 799 ASN A CA 1
ATOM 1130 C C . ASN A 1 140 ? 35.19700 41.75400 28.02800 1.000 57.49820 799 ASN A C 1
ATOM 1131 O O . ASN A 1 140 ? 35.81000 42.78300 27.72500 1.000 52.82480 799 ASN A O 1
ATOM 1136 N N . ASP A 1 141 ? 33.87700 41.67000 27.93300 1.000 52.70201 800 ASP A N 1
ATOM 1137 C CA . ASP A 1 141 ? 33.03500 42.81900 27.58400 1.000 63.26407 800 ASP A CA 1
ATOM 1138 C C . ASP A 1 141 ? 33.46200 43.49300 26.27300 1.000 60.22820 800 ASP A C 1
ATOM 1139 O O . ASP A 1 141 ? 33.52900 44.71800 26.15500 1.000 63.58181 800 ASP A O 1
ATOM 1144 N N . MET A 1 142 ? 33.68300 42.68500 25.24900 1.000 55.72426 801 MET A N 1
ATOM 1145 C CA . MET A 1 142 ? 33.98000 43.21000 23.93200 1.000 51.55069 801 MET A CA 1
ATOM 1146 C C . MET A 1 142 ? 32.90500 42.77400 22.95100 1.000 50.62283 801 MET A C 1
ATOM 1147 O O . MET A 1 142 ? 32.41500 41.64600 23.01700 1.000 47.06108 801 MET A O 1
ATOM 1152 N N . ALA A 1 143 ? 32.55100 43.66300 22.04000 1.000 46.39268 802 ALA A N 1
ATOM 1153 C CA . ALA A 1 143 ? 31.83500 43.21300 20.85200 1.000 47.47274 802 ALA A CA 1
ATOM 1154 C C . ALA A 1 143 ? 32.75000 42.33400 20.01300 1.000 46.72494 802 ALA A C 1
ATOM 1155 O O . ALA A 1 143 ? 33.97600 42.36900 20.15000 1.000 43.82193 802 ALA A O 1
ATOM 1157 N N . ILE A 1 144 ? 32.17000 41.53100 19.12200 1.000 43.95163 803 ILE A N 1
ATOM 1158 C CA . ILE A 1 144 ? 33.01900 40.79200 18.20100 1.000 42.94606 803 ILE A CA 1
ATOM 1159 C C . ILE A 1 144 ? 32.43500 40.94800 16.81700 1.000 43.58214 803 ILE A C 1
ATOM 1160 O O . ILE A 1 144 ? 31.21500 41.00200 16.65300 1.000 42.13739 803 ILE A O 1
ATOM 1165 N N . VAL A 1 145 ? 33.33100 41.10800 15.86300 1.000 42.42270 804 VAL A N 1
ATOM 1166 C CA . VAL A 1 145 ? 33.06600 41.30500 14.45000 1.000 40.97773 804 VAL A CA 1
ATOM 1167 C C . VAL A 1 145 ? 33.85100 40.23100 13.71800 1.000 40.90407 804 VAL A C 1
ATOM 1168 O O . VAL A 1 145 ? 35.07800 40.15000 13.88100 1.000 36.77042 804 VAL A O 1
ATOM 1172 N N . VAL A 1 146 ? 33.15200 39.40100 12.93200 1.000 38.44847 805 VAL A N 1
ATOM 1173 C CA . VAL A 1 146 ? 33.74400 38.27000 12.21800 1.000 33.99253 805 VAL A CA 1
ATOM 1174 C C . VAL A 1 146 ? 33.54800 38.47800 10.72900 1.000 36.25506 805 VAL A C 1
ATOM 1175 O O . VAL A 1 146 ? 32.40900 38.46400 10.26100 1.000 38.66610 805 VAL A O 1
ATOM 1179 N N . ALA A 1 147 ? 34.64200 38.63200 9.98900 1.000 35.82455 806 ALA A N 1
ATOM 1180 C CA . ALA A 1 147 ? 34.56400 38.81900 8.53800 1.000 34.19525 806 ALA A CA 1
ATOM 1181 C C . ALA A 1 147 ? 34.62900 37.47100 7.84700 1.000 41.90759 806 ALA A C 1
ATOM 1182 O O . ALA A 1 147 ? 35.61800 36.75300 7.99900 1.000 39.90895 806 ALA A O 1
ATOM 1184 N N . LYS A 1 148 ? 33.60500 37.14300 7.03100 1.000 37.95893 807 LYS A N 1
ATOM 1185 C CA . LYS A 1 148 ? 33.56600 35.86700 6.33000 1.000 36.88028 807 LYS A CA 1
ATOM 1186 C C . LYS A 1 148 ? 33.65500 36.15800 4.83500 1.000 43.78124 807 LYS A C 1
ATOM 1187 O O . LYS A 1 148 ? 32.82100 36.89800 4.29600 1.000 42.61396 807 LYS A O 1
ATOM 1193 N N . GLY A 1 149 ? 34.64900 35.57700 4.16400 1.000 40.98958 808 GLY A N 1
ATOM 1194 C CA . GLY A 1 149 ? 34.91000 35.87000 2.76100 1.000 42.93753 808 GLY A CA 1
ATOM 1195 C C . GLY A 1 149 ? 35.99300 36.93500 2.61200 1.000 41.92262 808 GLY A C 1
ATOM 1196 O O . GLY A 1 149 ? 36.04900 37.59700 1.57800 1.000 41.56321 808 GLY A O 1
ATOM 1197 N N . ILE A 1 150 ? 36.87600 37.07300 3.60300 1.000 38.91403 809 ILE A N 1
ATOM 1198 C CA . ILE A 1 150 ? 37.78600 38.21600 3.68200 1.000 36.51067 809 ILE A CA 1
ATOM 1199 C C . ILE A 1 150 ? 38.74700 38.25900 2.51900 1.000 35.28916 809 ILE A C 1
ATOM 1200 O O . ILE A 1 150 ? 39.18000 39.34400 2.11300 1.000 39.67928 809 ILE A O 1
ATOM 1205 N N . ILE A 1 151 ? 39.03000 37.11300 1.89800 1.000 37.01123 810 ILE A N 1
ATOM 1206 C CA . ILE A 1 151 ? 39.88200 37.08300 0.71500 1.000 44.47883 810 ILE A CA 1
ATOM 1207 C C . ILE A 1 151 ? 39.30200 37.93400 -0.41600 1.000 47.79680 810 ILE A C 1
ATOM 1208 O O . ILE A 1 151 ? 40.04400 38.45000 -1.25400 1.000 44.18040 810 ILE A O 1
ATOM 1213 N N . ASP A 1 152 ? 37.98300 38.11500 -0.44900 1.000 43.76815 811 ASP A N 1
ATOM 1214 C CA . ASP A 1 152 ? 37.34100 38.89400 -1.50200 1.000 45.82098 811 ASP A CA 1
ATOM 1215 C C . ASP A 1 152 ? 36.96900 40.31600 -1.05300 1.000 45.79762 811 ASP A C 1
ATOM 1216 O O . ASP A 1 152 ? 36.30100 41.03500 -1.80000 1.000 45.25757 811 ASP A O 1
ATOM 1221 N N . PHE A 1 153 ? 37.41000 40.72400 0.12600 1.000 40.87772 812 PHE A N 1
ATOM 1222 C CA . PHE A 1 153 ? 37.06900 42.09000 0.56900 1.000 40.72792 812 PHE A CA 1
ATOM 1223 C C . PHE A 1 153 ? 37.97500 43.08100 -0.15000 1.000 44.69625 812 PHE A C 1
ATOM 1224 O O . PHE A 1 153 ? 39.07200 42.75300 -0.45900 1.000 44.60435 812 PHE A O 1
ATOM 1232 N N . PRO A 1 154 ? 37.49700 44.29100 -0.45300 1.000 46.02290 813 PRO A N 1
ATOM 1233 C CA . PRO A 1 154 ? 38.28600 45.28600 -1.14000 1.000 45.76778 813 PRO A CA 1
ATOM 1234 C C . PRO A 1 154 ? 39.36700 46.04400 -0.36800 1.000 54.08295 813 PRO A C 1
ATOM 1235 O O . PRO A 1 154 ? 39.19200 46.30500 0.76800 1.000 49.74337 813 PRO A O 1
ATOM 1239 N N . SER A 1 155 ? 40.45300 46.35100 -1.05800 1.000 48.06789 814 SER A N 1
ATOM 1240 C CA . SER A 1 155 ? 41.54000 47.20300 -0.52800 1.000 51.37197 814 SER A CA 1
ATOM 1241 C C . SER A 1 155 ? 41.28600 48.65400 -0.94700 1.000 57.13129 814 SER A C 1
ATOM 1242 O O . SER A 1 155 ? 40.30800 48.91000 -1.60700 1.000 51.41434 814 SER A O 1
ATOM 1245 N N . ALA A 1 156 ? 42.15900 49.56800 -0.55500 1.000 56.45853 815 ALA A N 1
ATOM 1246 C CA . ALA A 1 156 ? 41.96600 51.00700 -0.82600 1.000 58.32520 815 ALA A CA 1
ATOM 1247 C C . ALA A 1 156 ? 41.88700 51.36100 -2.31200 1.000 61.75239 815 ALA A C 1
ATOM 1248 O O . ALA A 1 156 ? 41.40900 52.43500 -2.59100 1.000 66.22945 815 ALA A O 1
ATOM 1250 N N . VAL A 1 157 ? 42.36900 50.53200 -3.22400 1.000 48.86843 816 VAL A N 1
ATOM 1251 C CA . VAL A 1 157 ? 42.27800 50.90500 -4.62700 1.000 51.56938 816 VAL A CA 1
ATOM 1252 C C . VAL A 1 157 ? 40.87800 50.74500 -5.21000 1.000 51.94773 816 VAL A C 1
ATOM 1253 O O . VAL A 1 157 ? 40.63600 51.17600 -6.33400 1.000 59.47129 816 VAL A O 1
ATOM 1257 N N . PHE A 1 158 ? 39.95400 50.12600 -4.49000 1.000 51.10424 817 PHE A N 1
ATOM 1258 C CA . PHE A 1 158 ? 38.63900 49.86600 -5.04700 1.000 51.13728 817 PHE A CA 1
ATOM 1259 C C . PHE A 1 158 ? 37.67000 50.93700 -4.59100 1.000 53.41530 817 PHE A C 1
ATOM 1260 O O . PHE A 1 158 ? 37.81900 51.51300 -3.51000 1.000 49.72693 817 PHE A O 1
ATOM 1268 N N . ARG A 1 159 ? 36.64400 51.15400 -5.40600 1.000 53.70834 818 ARG A N 1
ATOM 1269 C CA . ARG A 1 159 ? 35.51200 52.01700 -5.08100 1.000 50.13697 818 ARG A CA 1
ATOM 1270 C C . ARG A 1 159 ? 34.26300 51.18800 -5.34000 1.000 53.47208 818 ARG A C 1
ATOM 1271 O O . ARG A 1 159 ? 33.85600 51.05100 -6.49600 1.000 54.41542 818 ARG A O 1
ATOM 1279 N N . MET A 1 160 ? 33.70200 50.62800 -4.27500 1.000 48.24636 819 MET A N 1
ATOM 1280 C CA . MET A 1 160 ? 32.51300 49.78600 -4.35000 1.000 46.38287 819 MET A CA 1
ATOM 1281 C C . MET A 1 160 ? 31.28000 50.64600 -4.59100 1.000 52.13268 819 MET A C 1
ATOM 1282 O O . MET A 1 160 ? 31.15400 51.72900 -4.02300 1.000 56.61684 819 MET A O 1
ATOM 1287 N N . SER A 1 161 ? 30.37100 50.14800 -5.41900 1.000 57.88394 820 SER A N 1
ATOM 1288 C CA . SER A 1 161 ? 29.02200 50.68300 -5.51100 1.000 66.97258 820 SER A CA 1
ATOM 1289 C C . SER A 1 161 ? 28.03100 49.52600 -5.49300 1.000 72.54157 820 SER A C 1
ATOM 1290 O O . SER A 1 161 ? 28.38400 48.36800 -5.74700 1.000 68.30029 820 SER A O 1
ATOM 1293 N N . GLY A 1 162 ? 26.77200 49.86300 -5.22700 1.000 66.27463 821 GLY A N 1
ATOM 1294 C CA . GLY A 1 162 ? 25.74900 48.86400 -4.99100 1.000 63.36226 821 GLY A CA 1
ATOM 1295 C C . GLY A 1 162 ? 25.28700 48.91800 -3.54400 1.000 63.68632 821 GLY A C 1
ATOM 1296 O O . GLY A 1 162 ? 25.28700 49.99000 -2.93600 1.000 69.38017 821 GLY A O 1
ATOM 1297 N N . MET A 1 163 ? 24.92300 47.77700 -2.97000 1.000 55.26327 822 MET A N 1
ATOM 1298 C CA . MET A 1 163 ? 24.18700 47.75000 -1.71100 1.000 51.69112 822 MET A CA 1
ATOM 1299 C C . MET A 1 163 ? 25.03000 47.19400 -0.58900 1.000 49.80367 822 MET A C 1
ATOM 1300 O O . MET A 1 163 ? 25.76900 46.21600 -0.77600 1.000 50.48138 822 MET A O 1
ATOM 1305 N N . ILE A 1 164 ? 24.88600 47.79300 0.58800 1.000 48.02603 823 ILE A N 1
ATOM 1306 C CA . ILE A 1 164 ? 25.31000 47.17200 1.84100 1.000 46.35702 823 ILE A CA 1
ATOM 1307 C C . ILE A 1 164 ? 24.02900 46.84600 2.60300 1.000 50.56037 823 ILE A C 1
ATOM 1308 O O . ILE A 1 164 ? 23.28500 47.76100 2.96800 1.000 51.94467 823 ILE A O 1
ATOM 1313 N N . ASP A 1 165 ? 23.75800 45.56500 2.83500 1.000 47.41152 824 ASP A N 1
ATOM 1314 C CA . ASP A 1 165 ? 22.52100 45.15400 3.49800 1.000 50.19780 824 ASP A CA 1
ATOM 1315 C C . ASP A 1 165 ? 22.78300 44.77800 4.94700 1.000 46.56078 824 ASP A C 1
ATOM 1316 O O . ASP A 1 165 ? 23.68500 43.98100 5.23200 1.000 47.55771 824 ASP A O 1
ATOM 1321 N N . VAL A 1 166 ? 22.00000 45.35300 5.85800 1.000 45.00054 825 VAL A N 1
ATOM 1322 C CA . VAL A 1 166 ? 21.98800 44.96200 7.27000 1.000 45.41330 825 VAL A CA 1
ATOM 1323 C C . VAL A 1 166 ? 20.68600 44.21700 7.53400 1.000 53.86556 825 VAL A C 1
ATOM 1324 O O . VAL A 1 166 ? 19.59600 44.74400 7.27900 1.000 49.77111 825 VAL A O 1
ATOM 1328 N N . TYR A 1 167 ? 20.79900 43.00200 8.02900 1.000 47.00798 826 TYR A N 1
ATOM 1329 C CA . TYR A 1 167 ? 19.64400 42.19800 8.39200 1.000 50.39436 826 TYR A CA 1
ATOM 1330 C C . TYR A 1 167 ? 19.38200 42.34900 9.88100 1.000 56.18158 826 TYR A C 1
ATOM 1331 O O . TYR A 1 167 ? 20.26400 42.08900 10.69900 1.000 53.34303 826 TYR A O 1
ATOM 1340 N N . TRP A 1 168 ? 18.17200 42.77200 10.22000 1.000 55.56513 827 TRP A N 1
ATOM 1341 C CA . TRP A 1 168 ? 17.77900 43.10300 11.57700 1.000 60.32065 827 TRP A CA 1
ATOM 1342 C C . TRP A 1 168 ? 16.74100 42.08400 12.02800 1.000 72.25214 827 TRP A C 1
ATOM 1343 O O . TRP A 1 168 ? 15.84800 41.72800 11.25400 1.000 68.81450 827 TRP A O 1
ATOM 1354 N N . ILE A 1 169 ? 16.93600 41.52700 13.22100 1.000 89.87700 828 ILE A N 1
ATOM 1355 C CA . ILE A 1 169 ? 16.01000 40.50400 13.78900 1.000 106.78244 828 ILE A CA 1
ATOM 1356 C C . ILE A 1 169 ? 15.47100 40.98300 15.13700 1.000 119.61063 828 ILE A C 1
ATOM 1357 O O . ILE A 1 169 ? 16.14100 41.82800 15.74500 1.000 117.05223 828 ILE A O 1
ATOM 1362 N N . VAL A 1 170 ? 14.54900 40.20600 15.71100 1.000 130.42808 829 VAL A N 1
ATOM 1363 C CA . VAL A 1 170 ? 13.65700 40.61600 16.83900 1.000 135.55746 829 VAL A CA 1
ATOM 1364 C C . VAL A 1 170 ? 14.40000 41.38500 17.92300 1.000 134.91848 829 VAL A C 1
ATOM 1365 O O . VAL A 1 170 ? 13.90400 42.45600 18.28000 1.000 139.79084 829 VAL A O 1
ATOM 1369 N N . HIS A 1 171 ? 15.55400 40.93200 18.38700 1.000 126.24936 830 HIS A N 1
ATOM 1370 C CA . HIS A 1 171 ? 16.16200 41.76100 19.45500 1.000 121.98312 830 HIS A CA 1
ATOM 1371 C C . HIS A 1 171 ? 17.33400 42.55800 18.89400 1.000 120.77770 830 HIS A C 1
ATOM 1372 O O . HIS A 1 171 ? 17.17400 43.74600 18.63800 1.000 117.87878 830 HIS A O 1
ATOM 1379 N N . ASP A 1 172 ? 18.47900 41.91100 18.75100 1.000 124.91668 831 ASP A N 1
ATOM 1380 C CA . ASP A 1 172 ? 19.68900 42.55800 18.19400 1.000 124.77638 831 ASP A CA 1
ATOM 1381 C C . ASP A 1 172 ? 19.99200 43.88500 18.89400 1.000 120.73169 831 ASP A C 1
ATOM 1382 O O . ASP A 1 172 ? 19.92600 43.96500 20.12000 1.000 130.06142 831 ASP A O 1
ATOM 1387 N N . GLY A 1 173 ? 20.38800 44.86100 18.09900 1.000 107.36202 832 GLY A N 1
ATOM 1388 C CA . GLY A 1 173 ? 20.75100 46.19700 18.52100 1.000 102.50429 832 GLY A CA 1
ATOM 1389 C C . GLY A 1 173 ? 21.12100 46.97800 17.28400 1.000 98.19691 832 GLY A C 1
ATOM 1390 O O . GLY A 1 173 ? 21.02700 46.47800 16.16000 1.000 101.39046 832 GLY A O 1
ATOM 1391 N N . GLY A 1 174 ? 21.54200 48.22100 17.49900 1.000 86.57984 833 GLY A N 1
ATOM 1392 C CA . GLY A 1 174 ? 21.94600 49.04800 16.38500 1.000 68.04987 833 GLY A CA 1
ATOM 1393 C C . GLY A 1 174 ? 23.37600 48.87800 15.93700 1.000 65.63358 833 GLY A C 1
ATOM 1394 O O . GLY A 1 174 ? 23.87200 49.69400 15.15400 1.000 67.74786 833 GLY A O 1
ATOM 1395 N N . LEU A 1 175 ? 24.05300 47.82000 16.39800 1.000 63.47881 834 LEU A N 1
ATOM 1396 C CA . LEU A 1 175 ? 25.49200 47.69600 16.18600 1.000 64.70231 834 LEU A CA 1
ATOM 1397 C C . LEU A 1 175 ? 25.82100 47.36200 14.73600 1.000 62.27666 834 LEU A C 1
ATOM 1398 O O . LEU A 1 175 ? 26.67200 48.01500 14.11900 1.000 62.89219 834 LEU A O 1
ATOM 1403 N N . CYS A 1 176 ? 25.18600 46.32500 14.18000 1.000 63.06136 835 CYS A N 1
ATOM 1404 C CA . CYS A 1 176 ? 25.33100 46.04600 12.75100 1.000 59.46196 835 CYS A CA 1
ATOM 1405 C C . CYS A 1 176 ? 25.14500 47.30700 11.93000 1.000 56.57790 835 CYS A C 1
ATOM 1406 O O . CYS A 1 176 ? 25.92500 47.61000 11.01800 1.000 57.78733 835 CYS A O 1
ATOM 1409 N N . LEU A 1 177 ? 24.08700 48.05200 12.23500 1.000 57.63942 836 LEU A N 1
ATOM 1410 C CA . LEU A 1 177 ? 23.79200 49.24700 11.46900 1.000 54.59979 836 LEU A CA 1
ATOM 1411 C C . LEU A 1 177 ? 24.91900 50.25800 11.57500 1.000 61.56474 836 LEU A C 1
ATOM 1412 O O . LEU A 1 177 ? 25.31000 50.87300 10.57700 1.000 60.08390 836 LEU A O 1
ATOM 1417 N N . LEU A 1 178 ? 25.44700 50.45400 12.78400 1.000 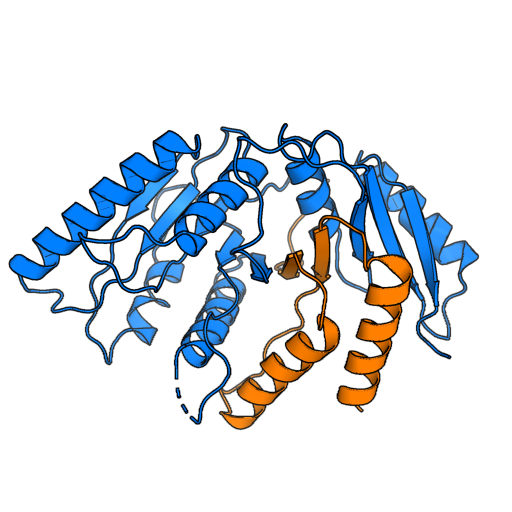63.10219 837 LEU A N 1
ATOM 1418 C CA . LEU A 1 178 ? 26.56200 51.37000 12.95000 1.000 61.02096 837 LEU A CA 1
ATOM 1419 C C . LEU A 1 178 ? 27.74600 50.94400 12.10600 1.000 52.92205 837 LEU A C 1
ATOM 1420 O O . LEU A 1 178 ? 28.39100 51.78100 11.46500 1.000 58.86948 837 LEU A O 1
ATOM 1425 N N . MET A 1 179 ? 28.06100 49.64800 12.10000 1.000 51.32799 838 MET A N 1
ATOM 1426 C CA . MET A 1 179 ? 29.23000 49.19200 11.36000 1.000 55.78147 838 MET A CA 1
ATOM 1427 C C . MET A 1 179 ? 29.07500 49.49300 9.88200 1.000 57.17527 838 MET A C 1
ATOM 1428 O O . MET A 1 179 ? 30.01400 49.97800 9.23400 1.000 60.70776 838 MET A O 1
ATOM 1433 N N . GLY A 1 180 ? 27.88300 49.23500 9.32900 1.000 62.26836 839 GLY A N 1
ATOM 1434 C CA . GLY A 1 180 ? 27.64800 49.59200 7.94700 1.000 55.42657 839 GLY A CA 1
ATOM 1435 C C . GLY A 1 180 ? 27.84200 51.07400 7.72200 1.000 56.79207 839 GLY A C 1
ATOM 1436 O O . GLY A 1 180 ? 28.49000 51.49200 6.75700 1.000 56.23455 839 GLY A O 1
ATOM 1437 N N . TYR A 1 181 ? 27.31300 51.88500 8.63500 1.000 57.70412 840 TYR A N 1
ATOM 1438 C CA . TYR A 1 181 ? 27.42600 53.32900 8.50300 1.000 58.58133 840 TYR A CA 1
ATOM 1439 C C . TYR A 1 181 ? 28.88100 53.77000 8.50500 1.000 55.44172 840 TYR A C 1
ATOM 1440 O O . TYR A 1 181 ? 29.29300 54.56900 7.66200 1.000 63.29876 840 TYR A O 1
ATOM 1449 N N . LEU A 1 182 ? 29.68000 53.26900 9.45500 1.000 57.48217 841 LEU A N 1
ATOM 1450 C CA . LEU A 1 182 ? 31.10500 53.59800 9.48000 1.000 56.09860 841 LEU A CA 1
ATOM 1451 C C . LEU A 1 182 ? 31.81300 53.18200 8.19300 1.000 56.11892 841 LEU A C 1
ATOM 1452 O O . LEU A 1 182 ? 32.66800 53.91600 7.68200 1.000 58.20750 841 LEU A O 1
ATOM 1457 N N . LEU A 1 183 ? 31.54200 51.97100 7.70100 1.000 55.09158 842 LEU A N 1
ATOM 1458 C CA . LEU A 1 183 ? 32.13100 51.57100 6.42000 1.000 56.66809 842 LEU A CA 1
ATOM 1459 C C . LEU A 1 183 ? 31.75200 52.54900 5.31000 1.000 57.17493 842 LEU A C 1
ATOM 1460 O O . LEU A 1 183 ? 32.61200 52.99600 4.54200 1.000 59.66553 842 LEU A O 1
ATOM 1465 N N . LYS A 1 184 ? 30.48900 52.96300 5.26500 1.000 54.04031 843 LYS A N 1
ATOM 1466 C CA . LYS A 1 184 ? 30.09700 53.89800 4.21600 1.000 62.75692 843 LYS A CA 1
ATOM 1467 C C . LYS A 1 184 ? 30.79700 55.24500 4.34200 1.000 68.29093 843 LYS A C 1
ATOM 1468 O O . LYS A 1 184 ? 30.83500 56.00500 3.37000 1.000 77.65651 843 LYS A O 1
ATOM 1474 N N . GLN A 1 185 ? 31.38800 55.55400 5.49500 1.000 67.39429 844 GLN A N 1
ATOM 1475 C CA . GLN A 1 185 ? 32.14400 56.79800 5.61300 1.000 70.44187 844 GLN A CA 1
ATOM 1476 C C . GLN A 1 185 ? 33.48100 56.73300 4.89400 1.000 71.24622 844 GLN A C 1
ATOM 1477 O O . GLN A 1 185 ? 34.07900 57.77900 4.62200 1.000 75.91013 844 GLN A O 1
ATOM 1483 N N . HIS A 1 186 ? 33.98200 55.53900 4.61200 1.000 59.16661 845 HIS A N 1
ATOM 1484 C CA . HIS A 1 186 ? 35.26100 55.40500 3.95200 1.000 48.72364 845 HIS A CA 1
ATOM 1485 C C . HIS A 1 186 ? 35.06200 55.43600 2.43800 1.000 57.07882 845 HIS A C 1
ATOM 1486 O O . HIS A 1 186 ? 34.04200 54.98000 1.92400 1.000 58.30628 845 HIS A O 1
ATOM 1493 N N . LYS A 1 187 ? 36.06100 55.96200 1.73200 1.000 50.35186 846 LYS A N 1
ATOM 1494 C CA . LYS A 1 187 ? 35.94200 56.12300 0.28900 1.000 57.45787 846 LYS A CA 1
ATOM 1495 C C . LYS A 1 187 ? 35.70300 54.78600 -0.40100 1.000 52.43439 846 LYS A C 1
ATOM 1496 O O . LYS A 1 187 ? 35.06100 54.73900 -1.45700 1.000 52.05417 846 LYS A O 1
ATOM 1502 N N . VAL A 1 188 ? 36.18700 53.68700 0.18800 1.000 51.16256 847 VAL A N 1
ATOM 1503 C CA . VAL A 1 188 ? 36.05600 52.37800 -0.45600 1.000 50.66783 847 VAL A CA 1
ATOM 1504 C C . VAL A 1 188 ? 34.58700 52.00900 -0.62500 1.000 49.32005 847 VAL A C 1
ATOM 1505 O O . VAL A 1 188 ? 34.17700 51.48700 -1.67600 1.000 49.25387 847 VAL A O 1
ATOM 1509 N N . TRP A 1 189 ? 33.75700 52.36400 0.35300 1.000 46.99982 848 TRP A N 1
ATOM 1510 C CA . TRP A 1 189 ? 32.34200 52.02000 0.35100 1.000 51.35545 848 TRP A CA 1
ATOM 1511 C C . TRP A 1 189 ? 31.43500 53.20800 0.13300 1.000 51.73904 848 TRP A C 1
ATOM 1512 O O . TRP A 1 189 ? 30.20900 53.04500 0.16300 1.000 53.46591 848 TRP A O 1
ATOM 1523 N N . ARG A 1 190 ? 32.00200 54.39800 -0.06500 1.000 55.73749 849 ARG A N 1
ATOM 1524 C CA . ARG A 1 190 ? 31.19800 55.61900 -0.11300 1.000 59.86802 849 ARG A CA 1
ATOM 1525 C C . ARG A 1 190 ? 30.14600 55.58300 -1.21500 1.000 62.07251 849 ARG A C 1
ATOM 1526 O O . ARG A 1 190 ? 29.09500 56.22700 -1.09800 1.000 63.35327 849 ARG A O 1
ATOM 1534 N N . GLY A 1 191 ? 30.39100 54.84200 -2.28500 1.000 64.73180 850 GLY A N 1
ATOM 1535 C CA . GLY A 1 191 ? 29.44100 54.78200 -3.37800 1.000 65.00002 850 GLY A CA 1
ATOM 1536 C C . GLY A 1 191 ? 28.35300 53.74500 -3.21400 1.000 66.05294 850 GLY A C 1
ATOM 1537 O O . GLY A 1 191 ? 27.59100 53.49600 -4.15200 1.000 71.47212 850 GLY A O 1
ATOM 1538 N N . CYS A 1 192 ? 28.27400 53.11700 -2.05000 1.000 61.59362 851 CYS A N 1
ATOM 1539 C CA . CYS A 1 192 ? 27.27700 52.10600 -1.74800 1.000 63.09201 851 CYS A CA 1
ATOM 1540 C C . CYS A 1 192 ? 26.06100 52.73000 -1.07000 1.000 66.11462 851 CYS A C 1
ATOM 1541 O O . CYS A 1 192 ? 26.18500 53.68400 -0.29800 1.000 64.68358 851 CYS A O 1
ATOM 1544 N N . LYS A 1 193 ? 24.88200 52.17800 -1.36200 1.000 65.07635 852 LYS A N 1
ATOM 1545 C CA . LYS A 1 193 ? 23.67100 52.52700 -0.61900 1.000 63.37710 852 LYS A CA 1
ATOM 1546 C C . LYS A 1 193 ? 23.49300 51.58400 0.56800 1.000 59.08554 852 LYS A C 1
ATOM 1547 O O . LYS A 1 193 ? 23.76300 50.38600 0.46900 1.000 61.27518 852 LYS A O 1
ATOM 1553 N N . LEU A 1 194 ? 23.06200 52.13200 1.69700 1.000 57.43562 853 LEU A N 1
ATOM 1554 C CA . LEU A 1 194 ? 22.85200 51.34300 2.90100 1.000 52.64203 853 LEU A CA 1
ATOM 1555 C C . LEU A 1 194 ? 21.38600 50.95400 3.01300 1.000 55.76985 853 LEU A C 1
ATOM 1556 O O . LEU A 1 194 ? 20.49400 51.79900 2.88100 1.000 56.63976 853 LEU A O 1
ATOM 1561 N N . ARG A 1 195 ? 21.13400 49.67600 3.25500 1.000 54.58454 854 ARG A N 1
ATOM 1562 C CA . ARG A 1 195 ? 19.76800 49.18800 3.32700 1.000 61.17917 854 ARG A CA 1
ATOM 1563 C C . ARG A 1 195 ? 19.61600 48.30300 4.55100 1.000 56.49056 854 ARG A C 1
ATOM 1564 O O . ARG A 1 195 ? 20.46500 47.43900 4.80300 1.000 53.15422 854 ARG A O 1
ATOM 1572 N N . VAL A 1 196 ? 18.56400 48.53800 5.32500 1.000 55.39912 855 VAL A N 1
ATOM 1573 C CA . VAL A 1 196 ? 18.25500 47.73300 6.50100 1.000 52.60556 855 VAL A CA 1
ATOM 1574 C C . VAL A 1 196 ? 17.08800 46.84000 6.13200 1.000 56.78721 855 VAL A C 1
ATOM 1575 O O . VAL A 1 196 ? 16.02200 47.33300 5.75100 1.000 58.98670 855 VAL A O 1
ATOM 1579 N N . ILE A 1 197 ? 17.28500 45.53200 6.22100 1.000 53.10044 856 ILE A N 1
ATOM 1580 C CA . ILE A 1 197 ? 16.24200 44.56100 5.90600 1.000 57.79906 856 ILE A CA 1
ATOM 1581 C C . ILE A 1 197 ? 15.77400 43.93400 7.21200 1.000 57.14376 856 ILE A C 1
ATOM 1582 O O . ILE A 1 197 ? 16.54100 43.23300 7.88500 1.000 56.02154 856 ILE A O 1
ATOM 1587 N N . GLY A 1 198 ? 14.53000 44.19600 7.59300 1.000 60.38221 857 GLY A N 1
ATOM 1588 C CA . GLY A 1 198 ? 13.95200 43.57200 8.76700 1.000 63.04432 857 GLY A CA 1
ATOM 1589 C C . GLY A 1 198 ? 13.28000 42.27000 8.38500 1.000 67.88058 857 GLY A C 1
ATOM 1590 O O . GLY A 1 198 ? 12.56000 42.20000 7.38400 1.000 72.61549 857 GLY A O 1
ATOM 1591 N N . ILE A 1 199 ? 13.51300 41.24000 9.18800 1.000 67.72089 858 ILE A N 1
ATOM 1592 C CA . ILE A 1 199 ? 12.90500 39.93200 8.98100 1.000 71.80182 858 ILE A CA 1
ATOM 1593 C C . ILE A 1 199 ? 11.77600 39.78000 9.98700 1.000 79.41559 858 ILE A C 1
ATOM 1594 O O . ILE A 1 199 ? 12.00100 39.78900 11.20800 1.000 76.68198 858 ILE A O 1
ATOM 1599 N N . ALA A 1 200 ? 10.55900 39.66000 9.46600 1.000 80.40725 859 ALA A N 1
ATOM 1600 C CA . ALA A 1 200 ? 9.35700 39.65400 10.28300 1.000 91.38846 859 ALA A CA 1
ATOM 1601 C C . ALA A 1 200 ? 8.96700 38.23600 10.67700 1.000 97.57956 859 ALA A C 1
ATOM 1602 O O . ALA A 1 200 ? 9.04900 37.30600 9.86900 1.000 95.38716 859 ALA A O 1
ATOM 1604 N N . GLN A 1 201 ? 8.55100 38.08400 11.93200 1.000 107.84156 860 GLN A N 1
ATOM 1605 C CA . GLN A 1 201 ? 7.98400 36.84200 12.42700 1.000 117.56434 860 GLN A CA 1
ATOM 1606 C C . GLN A 1 201 ? 6.52100 36.73100 12.00600 1.000 125.84111 860 GLN A C 1
ATOM 1607 O O . GLN A 1 201 ? 5.93200 37.66100 11.44800 1.000 126.37619 860 GLN A O 1
ATOM 1613 N N . GLU A 1 202 ? 5.92900 35.57100 12.29700 1.000 133.48835 861 GLU A N 1
ATOM 1614 C CA . GLU A 1 202 ? 4.54000 35.32000 11.92500 1.000 142.68499 861 GLU A CA 1
ATOM 1615 C C . GLU A 1 202 ? 3.55600 36.19000 12.70100 1.000 145.35488 861 GLU A C 1
ATOM 1616 O O . GLU A 1 202 ? 2.41800 36.36300 12.25400 1.000 148.70316 861 GLU A O 1
ATOM 1622 N N . SER A 1 203 ? 3.96800 36.74700 13.84000 1.000 148.32421 862 SER A N 1
ATOM 1623 C CA . SER A 1 203 ? 3.09800 37.57700 14.66700 1.000 154.57016 862 SER A CA 1
ATOM 1624 C C . SER A 1 203 ? 3.20300 39.05700 14.32400 1.000 147.54330 862 SER A C 1
ATOM 1625 O O . SER A 1 203 ? 2.18600 39.76000 14.29900 1.000 149.38967 862 SER A O 1
ATOM 1628 N N . ASP A 1 204 ? 4.41700 39.54300 14.07400 1.000 137.78481 863 ASP A N 1
ATOM 1629 C CA . ASP A 1 204 ? 4.61900 40.94900 13.75900 1.000 130.22987 863 ASP A CA 1
ATOM 1630 C C . ASP A 1 204 ? 3.95800 41.29700 12.43700 1.000 128.80131 863 ASP A C 1
ATOM 1631 O O . ASP A 1 204 ? 3.99700 40.51900 11.48200 1.000 132.20592 863 ASP A O 1
ATOM 1636 N N . ASN A 1 205 ? 3.35500 42.47800 12.37900 1.000 125.28697 864 ASN A N 1
ATOM 1637 C CA . ASN A 1 205 ? 2.81800 42.98600 11.12900 1.000 127.00879 864 ASN A CA 1
ATOM 1638 C C . ASN A 1 205 ? 3.88700 43.81100 10.43000 1.000 120.34626 864 ASN A C 1
ATOM 1639 O O . ASN A 1 205 ? 4.63600 44.55800 11.06900 1.000 114.42432 864 ASN A O 1
ATOM 1644 N N . ASN A 1 206 ? 3.95400 43.66500 9.11000 1.000 120.92656 865 ASN A N 1
ATOM 1645 C CA . ASN A 1 206 ? 5.06200 44.23700 8.36000 1.000 115.99529 865 ASN A CA 1
ATOM 1646 C C . ASN A 1 206 ? 5.04700 45.75900 8.38800 1.000 111.92290 865 ASN A C 1
ATOM 1647 O O . ASN A 1 206 ? 6.11000 46.38900 8.35500 1.000 102.84883 865 ASN A O 1
ATOM 1652 N N . VAL A 1 207 ? 3.86300 46.36300 8.46500 1.000 110.05095 866 VAL A N 1
ATOM 1653 C CA . VAL A 1 207 ? 3.76100 47.81600 8.37800 1.000 107.61187 866 VAL A CA 1
ATOM 1654 C C . VAL A 1 207 ? 4.37800 48.47300 9.60500 1.000 105.19134 866 VAL A C 1
ATOM 1655 O O . VAL A 1 207 ? 5.20600 49.38600 9.49000 1.000 101.23580 866 VAL A O 1
ATOM 1659 N N . LYS A 1 208 ? 3.99400 48.01700 10.79700 1.000 103.14773 867 LYS A N 1
ATOM 1660 C CA . LYS A 1 208 ? 4.50100 48.62600 12.01700 1.000 101.74198 867 LYS A CA 1
ATOM 1661 C C . LYS A 1 208 ? 5.96400 48.29600 12.27500 1.000 99.49031 867 LYS A C 1
ATOM 1662 O O . LYS A 1 208 ? 6.64600 49.06700 12.95600 1.000 98.42981 867 LYS A O 1
ATOM 1668 N N . MET A 1 209 ? 6.48100 47.19200 11.73300 1.000 99.23805 8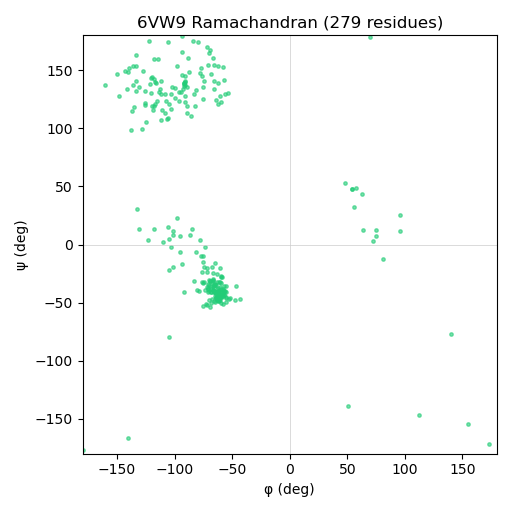68 MET A N 1
ATOM 1669 C CA . MET A 1 209 ? 7.91100 46.94800 11.87200 1.000 92.63052 868 MET A CA 1
ATOM 1670 C C . MET A 1 209 ? 8.70700 47.91300 11.00300 1.000 85.69697 868 MET A C 1
ATOM 1671 O O . MET A 1 209 ? 9.79000 48.36800 11.39500 1.000 81.46926 868 MET A O 1
ATOM 1676 N N . GLN A 1 210 ? 8.18100 48.23600 9.82200 1.000 86.07441 869 GLN A N 1
ATOM 1677 C CA . GLN A 1 210 ? 8.81500 49.22900 8.96100 1.000 85.51944 869 GLN A CA 1
ATOM 1678 C C . GLN A 1 210 ? 8.88000 50.58500 9.65300 1.000 84.60991 869 GLN A C 1
ATOM 1679 O O . GLN A 1 210 ? 9.92700 51.24300 9.65900 1.000 76.84160 869 GLN A O 1
ATOM 1685 N N . GLU A 1 211 ? 7.76400 51.01600 10.24700 1.000 89.44185 870 GLU A N 1
ATOM 1686 C CA . GLU A 1 211 ? 7.73900 52.29900 10.94000 1.000 87.96917 870 GLU A CA 1
ATOM 1687 C C . GLU A 1 211 ? 8.72800 52.33300 12.09700 1.000 86.42995 870 GLU A C 1
ATOM 1688 O O . GLU A 1 211 ? 9.44600 53.32200 12.27400 1.000 88.81466 870 GLU A O 1
ATOM 1694 N N . ASP A 1 212 ? 8.78200 51.26600 12.89800 1.000 84.88426 871 ASP A N 1
ATOM 1695 C CA . ASP A 1 212 ? 9.68700 51.26400 14.04500 1.000 85.56407 871 ASP A CA 1
ATOM 1696 C C . ASP A 1 212 ? 11.13600 51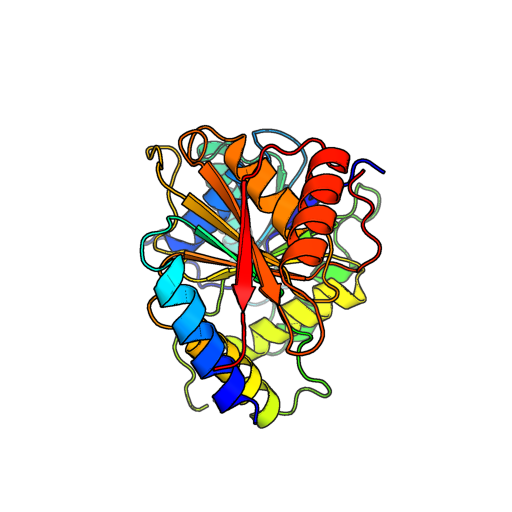.40400 13.60000 1.000 80.29458 871 ASP A C 1
ATOM 1697 O O . ASP A 1 212 ? 11.88400 52.22700 14.14200 1.000 82.52551 871 ASP A O 1
ATOM 1702 N N . LEU A 1 213 ? 11.55300 50.60500 12.60800 1.000 76.61321 872 LEU A N 1
ATOM 1703 C CA . LEU A 1 213 ? 12.93300 50.67900 12.14200 1.000 67.35018 872 LEU A CA 1
ATOM 1704 C C . LEU A 1 213 ? 13.23800 52.01800 11.49900 1.000 69.42483 872 LEU A C 1
ATOM 1705 O O . LEU A 1 213 ? 14.36700 52.50600 11.59900 1.000 71.50772 872 LEU A O 1
ATOM 1710 N N . GLN A 1 214 ? 12.26100 52.61600 10.81400 1.000 69.98378 873 GLN A N 1
ATOM 1711 C CA . GLN A 1 214 ? 12.49700 53.92100 10.21400 1.000 77.05502 873 GLN A CA 1
ATOM 1712 C C . GLN A 1 214 ? 12.79600 54.96400 11.28500 1.000 81.61021 873 GLN A C 1
ATOM 1713 O O . GLN A 1 214 ? 13.77700 55.71000 11.18600 1.000 80.02054 873 GLN A O 1
ATOM 1719 N N . LYS A 1 215 ? 11.97000 55.01300 12.33400 1.000 78.37190 874 LYS A N 1
ATOM 1720 C CA . LYS A 1 215 ? 12.22200 55.95100 13.42300 1.000 80.49689 874 LYS A CA 1
ATOM 1721 C C . LYS A 1 215 ? 13.55600 55.66800 14.11100 1.000 76.81328 874 LYS A C 1
ATOM 1722 O O . LYS A 1 215 ? 14.31100 56.59500 14.41800 1.000 83.47911 874 LYS A O 1
ATOM 1728 N N . TYR A 1 216 ? 13.87200 54.39400 14.34500 1.000 71.51479 875 TYR A N 1
ATOM 1729 C CA . TYR A 1 216 ? 15.10100 54.04700 15.05600 1.000 74.37592 875 TYR A CA 1
ATOM 1730 C C . TYR A 1 216 ? 16.32500 54.49900 14.27400 1.000 78.23737 875 TYR A C 1
ATOM 1731 O O . TYR A 1 216 ? 17.23200 55.13500 14.82000 1.000 79.58674 875 TYR A O 1
ATOM 1740 N N . VAL A 1 217 ? 16.34700 54.19500 12.97800 1.000 73.37521 876 VAL A N 1
ATOM 1741 C CA . VAL A 1 217 ? 17.41400 54.65600 12.10200 1.000 70.54170 876 VAL A CA 1
ATOM 1742 C C . VAL A 1 217 ? 17.52400 56.17400 12.13500 1.000 70.80407 876 VAL A C 1
ATOM 1743 O O . VAL A 1 217 ? 18.62800 56.73200 12.13500 1.000 76.66816 876 VAL A O 1
ATOM 1747 N N . TYR A 1 218 ? 16.38400 56.86800 12.16500 1.000 72.81895 877 TYR A N 1
ATOM 1748 C CA . TYR A 1 218 ? 16.42800 58.32200 12.24800 1.000 78.36182 877 TYR A CA 1
ATOM 1749 C C . TYR A 1 218 ? 17.00800 58.78500 13.57600 1.000 83.82267 877 TYR A C 1
ATOM 1750 O O . TYR A 1 218 ? 17.70600 59.80500 13.62300 1.000 86.73163 877 TYR A O 1
ATOM 1759 N N . GLN A 1 219 ? 16.73000 58.05500 14.65800 1.000 84.25505 878 GLN A N 1
ATOM 1760 C CA . GLN A 1 219 ? 17.30900 58.41100 15.94800 1.000 90.71064 878 GLN A CA 1
ATOM 1761 C C . GLN A 1 219 ? 18.82300 58.28700 15.92000 1.000 90.35157 878 GLN A C 1
ATOM 1762 O O . GLN A 1 219 ? 19.52000 59.07900 16.56300 1.000 91.65272 878 GLN A O 1
ATOM 1768 N N . LEU A 1 220 ? 19.34600 57.30700 15.17600 1.000 82.68028 879 LEU A N 1
ATOM 1769 C CA . LEU A 1 220 ? 20.78000 57.08300 15.06400 1.000 75.70959 879 LEU A CA 1
ATOM 1770 C C . LEU A 1 220 ? 21.46900 58.06900 14.12900 1.000 76.20659 879 LEU A C 1
ATOM 1771 O O . LEU A 1 220 ? 22.70500 58.08500 14.08800 1.000 84.99463 879 LEU A O 1
ATOM 1776 N N . ARG A 1 221 ? 20.70900 58.86300 13.37700 1.000 81.63195 880 ARG A N 1
ATOM 1777 C CA . ARG A 1 221 ? 21.25400 59.82700 12.41800 1.000 85.42246 880 ARG A CA 1
ATOM 1778 C C . ARG A 1 221 ? 22.03900 59.12000 11.31200 1.000 80.24328 880 ARG A C 1
ATOM 1779 O O . ARG A 1 221 ? 23.12000 59.56300 10.91600 1.000 80.76598 880 ARG A O 1
ATOM 1787 N N . ILE A 1 222 ? 21.47800 58.01700 10.81000 1.000 75.34967 881 ILE A N 1
ATOM 1788 C CA . ILE A 1 222 ? 22.07000 57.20100 9.75300 1.000 71.74046 881 ILE A CA 1
ATOM 1789 C C . ILE A 1 222 ? 21.10300 57.16200 8.57800 1.000 82.20424 881 ILE A C 1
ATOM 1790 O O . ILE A 1 222 ? 19.91500 56.88200 8.75900 1.000 89.17743 881 ILE A O 1
ATOM 1795 N N . ASP A 1 223 ? 21.60300 57.44200 7.37900 1.000 86.14121 882 ASP A N 1
ATOM 1796 C CA . ASP A 1 223 ? 20.77400 57.43300 6.17500 1.000 87.00271 882 ASP A CA 1
ATOM 1797 C C . ASP A 1 223 ? 20.71300 56.01100 5.62300 1.000 77.88211 882 ASP A C 1
ATOM 1798 O O . ASP A 1 223 ? 21.71200 55.49000 5.11600 1.000 72.64574 882 ASP A O 1
ATOM 1803 N N . ALA A 1 224 ? 19.54300 55.38100 5.71800 1.000 69.21676 883 ALA A N 1
ATOM 1804 C CA . ALA A 1 224 ? 19.38900 54.00200 5.28000 1.000 60.77535 883 ALA A CA 1
ATOM 1805 C C . ALA A 1 224 ? 17.97300 53.77500 4.79800 1.000 62.94457 883 ALA A C 1
ATOM 1806 O O . ALA A 1 224 ? 17.02700 54.35800 5.32800 1.000 69.83064 883 ALA A O 1
ATOM 1808 N N . LYS A 1 225 ? 17.82700 52.90800 3.80300 1.000 69.61210 884 LYS A N 1
ATOM 1809 C CA . LYS A 1 225 ? 16.50100 52.54500 3.30800 1.000 73.46059 884 LYS A CA 1
ATOM 1810 C C . LYS A 1 225 ? 16.02100 51.32800 4.08200 1.000 69.80370 884 LYS A C 1
ATOM 1811 O O . LYS A 1 225 ? 16.79700 50.40800 4.32900 1.000 64.49189 884 LYS A O 1
ATOM 1817 N N . ILE A 1 226 ? 14.74900 51.33100 4.47400 1.000 68.45329 885 ILE A N 1
ATOM 1818 C CA . ILE A 1 226 ? 14.17000 50.25800 5.27800 1.000 70.18407 885 ILE A CA 1
ATOM 1819 C C . ILE A 1 226 ? 13.33900 49.36000 4.37500 1.000 71.92187 885 ILE A C 1
ATOM 1820 O O . ILE A 1 226 ? 12.53100 49.85200 3.58700 1.000 73.85394 885 ILE A O 1
ATOM 1825 N N . MET A 1 227 ? 13.49000 48.05000 4.53100 1.000 67.67967 886 MET A N 1
ATOM 1826 C CA . MET A 1 227 ? 12.71700 47.08600 3.76100 1.000 77.64301 886 MET A CA 1
ATOM 1827 C C . MET A 1 227 ? 12.34000 45.92100 4.66700 1.000 73.29956 886 MET A C 1
ATOM 1828 O O . MET A 1 227 ? 13.19300 45.41600 5.39500 1.000 72.46744 886 MET A O 1
ATOM 1833 N N . ILE A 1 228 ? 11.08100 45.48900 4.64000 1.000 71.12933 887 ILE A N 1
ATOM 1834 C CA . ILE A 1 228 ? 10.62200 44.39200 5.49200 1.000 72.08164 887 ILE A CA 1
ATOM 1835 C C . ILE A 1 228 ? 10.37500 43.14500 4.64700 1.000 74.45520 887 ILE A C 1
ATOM 1836 O O . ILE A 1 228 ? 9.67100 43.19500 3.63100 1.000 79.12240 887 ILE A O 1
ATOM 1841 N N . VAL A 1 229 ? 10.94800 42.02700 5.07900 1.000 72.51032 888 VAL A N 1
ATOM 1842 C CA . VAL A 1 229 ? 10.81100 40.73000 4.43100 1.000 76.49186 888 VAL A CA 1
ATOM 1843 C C . VAL A 1 229 ? 10.18900 39.76200 5.43000 1.000 80.49181 888 VAL A C 1
ATOM 1844 O O . VAL A 1 229 ? 10.47400 39.83500 6.63000 1.000 83.63058 888 VAL A O 1
ATOM 1848 N N . GLU A 1 230 ? 9.32500 38.86900 4.95100 1.000 83.17682 889 GLU A N 1
ATOM 1849 C CA . GLU A 1 230 ? 8.71200 37.89100 5.84100 1.000 88.51947 889 GLU A CA 1
ATOM 1850 C C . GLU A 1 230 ? 9.51700 36.59500 5.87800 1.000 86.38488 889 GLU A C 1
ATOM 1851 O O . GLU A 1 230 ? 9.92200 36.07100 4.83700 1.000 86.44755 889 GLU A O 1
ATOM 1857 N N . LEU A 1 231 ? 9.74000 36.07900 7.09500 1.000 78.43880 890 LEU A N 1
ATOM 1858 C CA . LEU A 1 231 ? 10.51900 34.85400 7.26600 1.000 73.73982 890 LEU A CA 1
ATOM 1859 C C . LEU A 1 231 ? 9.78200 33.63400 6.73100 1.000 92.14065 890 LEU A C 1
ATOM 1860 O O . LEU A 1 231 ? 10.33000 32.87300 5.92300 1.000 94.21750 890 LEU A O 1
ATOM 1865 N N . ALA A 1 232 ? 8.54700 33.42000 7.18500 1.000 91.17804 891 ALA A N 1
ATOM 1866 C CA . ALA A 1 232 ? 7.85800 32.17200 6.91500 1.000 99.46175 891 ALA A CA 1
ATOM 1867 C C . ALA A 1 232 ? 7.50000 32.06500 5.43500 1.000 112.53492 891 ALA A C 1
ATOM 1868 O O . ALA A 1 232 ? 7.58300 33.03000 4.67200 1.000 110.07360 891 ALA A O 1
ATOM 1870 N N . ASP A 1 233 ? 7.10000 30.86000 5.03400 1.000 126.60031 892 ASP A N 1
ATOM 1871 C CA . ASP A 1 233 ? 6.60500 30.61800 3.68300 1.000 137.68310 892 ASP A CA 1
ATOM 1872 C C . ASP A 1 233 ? 5.84100 29.29400 3.60500 1.000 148.43168 892 ASP A C 1
ATOM 1873 O O . ASP A 1 233 ? 6.19600 28.31500 4.26300 1.000 151.97724 892 ASP A O 1
ATOM 1878 N N . SER B 2 1 ? 13.40400 23.04500 13.51000 1.000 90.23373 996 SER B N 1
ATOM 1879 C CA . SER B 2 1 ? 14.73300 22.48300 13.32900 1.000 87.29819 996 SER B CA 1
ATOM 1880 C C . SER B 2 1 ? 15.72400 23.57700 12.92200 1.000 83.81235 996 SER B C 1
ATOM 1881 O O . SER B 2 1 ? 15.35500 24.55100 12.25300 1.000 77.48708 996 SER B O 1
ATOM 1884 N N . LYS B 2 2 ? 16.98700 23.43100 13.32900 1.000 77.84932 997 LYS B N 1
ATOM 1885 C CA . LYS B 2 2 ? 17.94600 24.48800 13.03800 1.000 68.87532 997 LYS B CA 1
ATOM 1886 C C . LYS B 2 2 ? 18.29100 24.53300 11.55800 1.000 61.92485 997 LYS B C 1
ATOM 1887 O O . LYS B 2 2 ? 18.48000 25.61700 11.00500 1.000 56.80440 997 LYS B O 1
ATOM 1893 N N . MET B 2 3 ? 18.39400 23.37000 10.90200 1.000 64.60316 998 MET B N 1
ATOM 1894 C CA . MET B 2 3 ? 18.69800 23.35900 9.47100 1.000 66.03266 998 MET B CA 1
ATOM 1895 C C . MET B 2 3 ? 17.58400 24.01800 8.65500 1.000 57.20488 998 MET B C 1
ATOM 1896 O O . MET B 2 3 ? 17.85900 24.77500 7.71500 1.000 54.66924 998 MET B O 1
ATOM 1901 N N . HIS B 2 4 ? 16.32800 23.73300 8.98800 1.000 55.14008 999 HIS B N 1
ATOM 1902 C CA . HIS B 2 4 ? 15.22300 24.41700 8.31900 1.000 56.64857 999 HIS B CA 1
ATOM 1903 C C . HIS B 2 4 ? 15.42900 25.91900 8.36900 1.000 61.05851 999 HIS B C 1
ATOM 1904 O O . HIS B 2 4 ? 15.33300 26.61800 7.35000 1.000 55.67314 999 HIS B O 1
ATOM 1911 N N . THR B 2 5 ? 15.78300 26.42600 9.54700 1.000 55.59653 1000 THR B N 1
ATOM 1912 C CA . THR B 2 5 ? 15.94600 27.86000 9.70000 1.000 57.58395 1000 THR B CA 1
ATOM 1913 C C . THR B 2 5 ? 17.13600 28.36700 8.90900 1.000 51.84122 1000 THR B C 1
ATOM 1914 O O . THR B 2 5 ? 17.03600 29.36900 8.19000 1.000 55.87199 1000 THR B O 1
ATOM 1918 N N . ALA B 2 6 ? 18.28600 27.69600 9.02000 1.000 49.94445 1001 ALA B N 1
ATOM 1919 C CA . ALA B 2 6 ? 19.44300 28.14700 8.26500 1.000 46.37943 1001 ALA B CA 1
ATOM 1920 C C . ALA B 2 6 ? 19.16200 28.13000 6.76800 1.000 44.16779 1001 ALA B C 1
ATOM 1921 O O . ALA B 2 6 ? 19.62600 29.00300 6.02800 1.000 49.55476 1001 ALA B O 1
ATOM 1923 N N . VAL B 2 7 ? 18.47500 27.10100 6.29600 1.000 45.09458 1002 VAL B N 1
ATOM 1924 C CA . VAL B 2 7 ? 18.21000 27.00400 4.85800 1.000 47.41587 1002 VAL B CA 1
ATOM 1925 C C . VAL B 2 7 ? 17.24200 28.09200 4.40600 1.000 48.49785 1002 VAL B C 1
ATOM 1926 O O . VAL B 2 7 ? 17.41400 28.68600 3.33600 1.000 55.34710 1002 VAL B O 1
ATOM 1930 N N . ARG B 2 8 ? 16.21300 28.36500 5.20000 1.000 51.01571 1003 ARG B N 1
ATOM 1931 C CA . ARG B 2 8 ? 15.25600 29.39800 4.81600 1.000 58.22032 1003 ARG B CA 1
ATOM 1932 C C . ARG B 2 8 ? 15.92600 30.76200 4.80800 1.000 54.62271 1003 ARG B C 1
ATOM 1933 O O . ARG B 2 8 ? 15.69700 31.57000 3.90000 1.000 53.24935 1003 ARG B O 1
ATOM 1941 N N . LEU B 2 9 ? 16.77500 31.02200 5.79700 1.000 54.60649 1004 LEU B N 1
ATOM 1942 C CA . LEU B 2 9 ? 17.52300 32.27000 5.81900 1.000 50.74489 1004 LEU B CA 1
ATOM 1943 C C . LEU B 2 9 ? 18.43500 32.39900 4.60700 1.000 51.48363 1004 LEU B C 1
ATOM 1944 O O . LEU B 2 9 ? 18.53100 33.47500 4.00700 1.000 51.97355 1004 LEU B O 1
ATOM 1949 N N . ASN B 2 10 ? 19.11800 31.31700 4.22900 1.000 45.66470 1005 ASN B N 1
ATOM 1950 C CA . ASN B 2 10 ? 19.93000 31.36400 3.02100 1.000 46.51139 1005 ASN B CA 1
ATOM 1951 C C . ASN B 2 10 ? 19.06600 31.72000 1.81000 1.000 52.55935 1005 ASN B C 1
ATOM 1952 O O . ASN B 2 10 ? 19.44600 32.56600 1.00100 1.000 53.43215 1005 ASN B O 1
ATOM 1957 N N . GLU B 2 11 ? 17.88700 31.11500 1.69200 1.000 54.25008 1006 GLU B N 1
ATOM 1958 C CA . GLU B 2 11 ? 16.96600 31.46300 0.60500 1.000 55.27778 1006 GLU B CA 1
ATOM 1959 C C . GLU B 2 11 ? 16.64100 32.96300 0.58300 1.000 59.95353 1006 GLU B C 1
ATOM 1960 O O . GLU B 2 11 ? 16.66600 33.59800 -0.47800 1.000 59.12395 1006 GLU B O 1
ATOM 1966 N N . LEU B 2 12 ? 16.32600 33.54500 1.74400 1.000 57.59820 1007 LEU B N 1
ATOM 1967 C CA . LEU B 2 12 ? 16.01300 34.97200 1.80500 1.000 62.17720 1007 LEU B CA 1
ATOM 1968 C C . LEU B 2 12 ? 17.22000 35.82400 1.44500 1.000 57.55684 1007 LEU B C 1
ATOM 1969 O O . LEU B 2 12 ? 17.11200 36.78500 0.67400 1.000 59.60875 1007 LEU B O 1
ATOM 1974 N N . LEU B 2 13 ? 18.36000 35.53500 2.06400 1.000 51.82331 1008 LEU B N 1
ATOM 1975 C CA . LEU B 2 13 ? 19.57300 36.30400 1.79600 1.000 53.89884 1008 LEU B CA 1
ATOM 1976 C C . LEU B 2 13 ? 19.90900 36.31000 0.31400 1.000 56.43044 1008 LEU B C 1
ATOM 1977 O O . LEU B 2 13 ? 20.31900 37.34100 -0.23400 1.000 58.63323 1008 LEU B O 1
ATOM 1982 N N . LEU B 2 14 ? 19.75200 35.16600 -0.35400 1.000 54.64582 1009 LEU B N 1
ATOM 1983 C CA . LEU B 2 14 ? 20.07100 35.11000 -1.77000 1.000 52.13615 1009 LEU B CA 1
ATOM 1984 C C . LEU B 2 14 ? 19.00100 35.80700 -2.59200 1.000 64.40651 1009 LEU B C 1
ATOM 1985 O O . LEU B 2 14 ? 19.30100 36.38400 -3.64200 1.000 62.95376 1009 LEU B O 1
ATOM 1990 N N . GLN B 2 15 ? 17.75600 35.76200 -2.12900 1.000 60.40387 1010 GLN B N 1
ATOM 1991 C CA . GLN B 2 15 ? 16.67900 36.38400 -2.88900 1.000 64.49110 1010 GLN B CA 1
ATOM 1992 C C . GLN B 2 15 ? 16.84500 37.89300 -2.91900 1.000 63.61538 1010 GLN B C 1
ATOM 1993 O O . GLN B 2 15 ? 16.60900 38.53700 -3.94900 1.000 66.16077 1010 GLN B O 1
ATOM 1999 N N . HIS B 2 16 ? 17.26600 38.47400 -1.80800 1.000 67.33814 1011 HIS B N 1
ATOM 2000 C CA . HIS B 2 16 ? 17.31500 39.91600 -1.69800 1.000 68.88416 1011 HIS B CA 1
ATOM 2001 C C . HIS B 2 16 ? 18.72000 40.48900 -1.78300 1.000 64.03706 1011 HIS B C 1
ATOM 2002 O O . HIS B 2 16 ? 18.87300 41.65600 -2.16600 1.000 59.53607 1011 HIS B O 1
ATOM 2009 N N . SER B 2 17 ? 19.74300 39.69600 -1.50000 1.000 58.27634 1012 SER B N 1
ATOM 2010 C CA . SER B 2 17 ? 21.08300 40.24400 -1.37400 1.000 51.93759 1012 SER B CA 1
ATOM 2011 C C . SER B 2 17 ? 22.14000 39.48200 -2.17000 1.000 54.39426 1012 SER B C 1
ATOM 2012 O O . SER B 2 17 ? 23.33400 39.72400 -1.96300 1.000 54.31036 1012 SER B O 1
ATOM 2015 N N . ALA B 2 18 ? 21.74700 38.59800 -3.09800 1.000 58.14644 1013 ALA B N 1
ATOM 2016 C CA . ALA B 2 18 ? 22.74100 37.84400 -3.85200 1.000 58.28334 1013 ALA B CA 1
ATOM 2017 C C . ALA B 2 18 ? 23.73500 38.76900 -4.55000 1.000 64.04623 1013 ALA B C 1
ATOM 2018 O O . ALA B 2 18 ? 24.92200 38.44700 -4.64700 1.000 65.22948 1013 ALA B O 1
ATOM 2020 N N . ASN B 2 19 ? 23.27100 39.92700 -5.03200 1.000 61.14263 1014 ASN B N 1
ATOM 2021 C CA . ASN B 2 19 ? 24.11900 40.88600 -5.73400 1.000 59.58997 1014 ASN B CA 1
ATOM 2022 C C . ASN B 2 19 ? 24.55700 42.06400 -4.86500 1.000 49.51985 1014 ASN B C 1
ATOM 2023 O O . ASN B 2 19 ? 25.09000 43.04600 -5.39100 1.000 60.40784 1014 ASN B O 1
ATOM 2028 N N . SER B 2 20 ? 24.34900 42.00300 -3.56300 1.000 45.50008 1015 SER B N 1
ATOM 2029 C CA . SER B 2 20 ? 24.79600 43.08500 -2.69900 1.000 51.40816 1015 SER B CA 1
ATOM 2030 C C . SER B 2 20 ? 26.31300 42.97000 -2.48100 1.000 53.61810 1015 SER B C 1
ATOM 2031 O O . SER B 2 20 ? 26.87700 41.88000 -2.55100 1.000 52.46753 1015 SER B O 1
ATOM 2034 N N . GLN B 2 21 ? 26.96900 44.11000 -2.23800 1.000 44.09810 1016 GLN B N 1
ATOM 2035 C CA . GLN B 2 21 ? 28.42200 44.11400 -2.04000 1.000 42.91526 1016 GLN B CA 1
ATOM 2036 C C . GLN B 2 21 ? 28.82200 43.60300 -0.65800 1.000 43.70382 1016 GLN B C 1
ATOM 2037 O O . GLN B 2 21 ? 29.95000 43.13500 -0.48200 1.000 44.58648 1016 GLN B O 1
ATOM 2043 N N . LEU B 2 22 ? 27.93900 43.68600 0.31800 1.000 43.92192 1017 LEU B N 1
ATOM 2044 C CA . LEU B 2 22 ? 28.29800 43.38600 1.71000 1.000 41.66469 1017 LEU B CA 1
ATOM 2045 C C . LEU B 2 22 ? 27.01500 43.10700 2.46600 1.000 43.18652 1017 LEU B C 1
ATOM 2046 O O . LEU B 2 22 ? 26.02500 43.81500 2.28000 1.000 46.86396 1017 LEU B O 1
ATOM 2051 N N . ILE B 2 23 ? 27.02100 42.08100 3.31300 1.000 37.99931 1018 ILE B N 1
ATOM 2052 C CA . ILE B 2 23 ? 25.87800 41.76500 4.14700 1.000 36.34050 1018 ILE B CA 1
ATOM 2053 C C . ILE B 2 23 ? 26.38200 41.72500 5.58800 1.000 36.96362 1018 ILE B C 1
ATOM 2054 O O . ILE B 2 23 ? 27.42000 41.11400 5.83700 1.000 41.94047 1018 ILE B O 1
ATOM 2059 N N . LEU B 2 24 ? 25.67300 42.38600 6.50000 1.000 42.71563 1019 LEU B N 1
ATOM 2060 C CA . LEU B 2 24 ? 25.93300 42.31800 7.94000 1.000 43.92381 1019 LEU B CA 1
ATOM 2061 C C . LEU B 2 24 ? 24.77200 41.61900 8.63600 1.000 45.91968 1019 LEU B C 1
ATOM 2062 O O . LEU B 2 24 ? 23.60200 41.93800 8.38800 1.000 45.08143 1019 LEU B O 1
ATOM 2067 N N . LEU B 2 25 ? 25.10200 40.68400 9.53000 1.000 43.60141 1020 LEU B N 1
ATOM 2068 C CA . LEU B 2 25 ? 24.14500 39.79400 10.19800 1.000 46.49798 1020 LEU B CA 1
ATOM 2069 C C . LEU B 2 25 ? 24.56400 39.65100 11.65700 1.000 44.54229 1020 LEU B C 1
ATOM 2070 O O . LEU B 2 25 ? 25.74500 39.66100 11.95100 1.000 42.29171 1020 LEU B O 1
ATOM 2075 N N . ASN B 2 26 ? 23.60700 39.40300 12.53200 1.000 40.81657 1021 ASN B N 1
ATOM 2076 C CA . ASN B 2 26 ? 23.92700 39.01400 13.90800 1.000 45.13299 1021 ASN B CA 1
ATOM 2077 C C . ASN B 2 26 ? 24.69500 37.68000 13.97800 1.000 42.79187 1021 ASN B C 1
ATOM 2078 O O . ASN B 2 26 ? 24.40500 36.73600 13.24300 1.000 42.91543 1021 ASN B O 1
ATOM 2083 N N . LEU B 2 27 ? 25.71400 37.61100 14.85800 1.000 43.06497 1022 LEU B N 1
ATOM 2084 C CA . LEU B 2 27 ? 26.37400 36.34900 15.17800 1.000 42.87913 1022 LEU B CA 1
ATOM 2085 C C . LEU B 2 27 ? 25.64000 35.68900 16.34100 1.000 47.85039 1022 LEU B C 1
ATOM 2086 O O . LEU B 2 27 ? 25.60700 36.26500 17.43000 1.000 47.86996 1022 LEU B O 1
ATOM 2091 N N . PRO B 2 28 ? 25.08600 34.49900 16.18100 1.000 53.04408 1023 PRO B N 1
ATOM 2092 C CA . PRO B 2 28 ? 24.38000 33.85300 17.30100 1.000 52.51554 1023 PRO B CA 1
ATOM 2093 C C . PRO B 2 28 ? 25.32100 33.48900 18.43600 1.000 61.70826 1023 PRO B C 1
ATOM 2094 O O . PRO B 2 28 ? 26.52200 33.28500 18.24300 1.000 59.00507 1023 PRO B O 1
ATOM 2098 N N . LYS B 2 29 ? 24.74700 33.40700 19.64600 1.000 60.67320 1024 LYS B N 1
ATOM 2099 C CA . LYS B 2 29 ? 25.51500 33.01900 20.81800 1.000 59.86113 1024 LYS B CA 1
ATOM 2100 C C . LYS B 2 29 ? 26.18200 31.67100 20.58000 1.000 59.28413 1024 LYS B C 1
ATOM 2101 O O . LYS B 2 29 ? 25.51400 30.71800 20.16000 1.000 59.14127 1024 LYS B O 1
ATOM 2107 N N . PRO B 2 30 ? 27.48200 31.55400 20.81700 1.000 72.08383 1025 PRO B N 1
ATOM 2108 C CA . PRO B 2 30 ? 28.19400 30.29200 20.57300 1.000 76.21467 1025 PRO B CA 1
ATOM 2109 C C . PRO B 2 30 ? 27.79000 29.22400 21.57400 1.000 73.26617 1025 PRO B C 1
ATOM 2110 O O . PRO B 2 30 ? 27.18600 29.53400 22.60900 1.000 73.07933 1025 PRO B O 1
ATOM 2114 N N . PRO B 2 31 ? 28.10100 27.95800 21.29900 1.000 70.95070 1026 PRO B N 1
ATOM 2115 C CA . PRO B 2 31 ? 27.70900 26.88100 22.21500 1.000 76.57749 1026 PRO B CA 1
ATOM 2116 C C . PRO B 2 31 ? 28.53900 26.91700 23.48600 1.000 82.91500 1026 PRO B C 1
ATOM 2117 O O . PRO B 2 31 ? 29.54000 27.62500 23.59600 1.000 82.82856 1026 PRO B O 1
ATOM 2121 N N . VAL B 2 32 ? 28.11500 26.11300 24.45400 1.000 98.20851 1027 VAL B N 1
ATOM 2122 C CA . VAL B 2 32 ? 28.73600 26.11700 25.77000 1.000 115.88396 1027 VAL B CA 1
ATOM 2123 C C . VAL B 2 32 ? 29.41700 24.77500 26.01000 1.000 125.48147 1027 VAL B C 1
ATOM 2124 O O . VAL B 2 32 ? 29.12700 23.76900 25.35400 1.000 123.10424 1027 VAL B O 1
ATOM 2128 N N . HIS B 2 33 ? 30.35400 24.78700 26.96000 1.000 137.08420 1028 HIS B N 1
ATOM 2129 C CA . HIS B 2 33 ? 31.09700 23.63300 27.46400 1.000 146.88090 1028 HIS B CA 1
ATOM 2130 C C . HIS B 2 33 ? 31.97600 22.97300 26.40800 1.000 143.16727 1028 HIS B C 1
ATOM 2131 O O . HIS B 2 33 ? 32.47000 21.86200 26.63700 1.000 148.51595 1028 HIS B O 1
ATOM 2138 N N . LYS B 2 34 ? 32.18700 23.62300 25.26100 1.000 133.66819 1029 LYS B N 1
ATOM 2139 C CA . LYS B 2 34 ? 33.15700 23.18200 24.25700 1.000 126.99660 1029 LYS B CA 1
ATOM 2140 C C . LYS B 2 34 ? 32.90900 21.74700 23.79700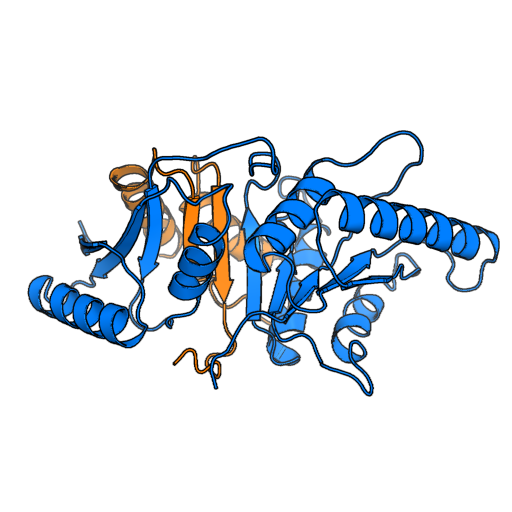 1.000 124.93558 1029 LYS B C 1
ATOM 2141 O O . LYS B 2 34 ? 33.84800 21.01300 23.48400 1.000 128.73174 1029 LYS B O 1
ATOM 2147 N N . ASP B 2 35 ? 31.65000 21.32600 23.76500 1.000 121.19029 1030 ASP B N 1
ATOM 2148 C CA . ASP B 2 35 ? 31.31200 20.03900 23.17300 1.000 122.60371 1030 ASP B CA 1
ATOM 2149 C C . ASP B 2 35 ? 31.73600 20.02400 21.70800 1.000 114.46581 1030 ASP B C 1
ATOM 2150 O O . ASP B 2 35 ? 31.31800 20.88400 20.92700 1.000 112.45773 1030 ASP B O 1
ATOM 2155 N N . GLN B 2 36 ? 32.57800 19.05500 21.33300 1.000 105.55419 1031 GLN B N 1
ATOM 2156 C CA . GLN B 2 36 ? 33.16400 19.07900 19.99300 1.000 101.65849 1031 GLN B CA 1
ATOM 2157 C C . GLN B 2 36 ? 32.10300 18.98600 18.89800 1.000 99.94836 1031 GLN B C 1
ATOM 2158 O O . GLN B 2 36 ? 32.26700 19.56800 17.81700 1.000 95.69631 1031 GLN B O 1
ATOM 2164 N N . GLN B 2 37 ? 31.00800 18.27100 19.16100 1.000 105.89102 1032 GLN B N 1
ATOM 2165 C CA . GLN B 2 37 ? 29.93200 18.17500 18.18300 1.000 107.17456 1032 GLN B CA 1
ATOM 2166 C C . GLN B 2 37 ? 29.14300 19.47500 18.10200 1.000 106.42010 1032 GLN B C 1
ATOM 2167 O O . GLN B 2 37 ? 28.74800 19.90100 17.00900 1.000 104.78038 1032 GLN B O 1
ATOM 2173 N N . ALA B 2 38 ? 28.90800 20.12100 19.24900 1.000 99.38618 1033 ALA B N 1
ATOM 2174 C CA . ALA B 2 38 ? 28.13900 21.36200 19.26000 1.000 91.61401 1033 ALA B CA 1
ATOM 2175 C C . ALA B 2 38 ? 28.87700 22.48800 18.54800 1.000 83.44664 1033 ALA B C 1
ATOM 2176 O O . ALA B 2 38 ? 28.24400 23.43600 18.06400 1.000 73.96436 1033 ALA B O 1
ATOM 2178 N N . LEU B 2 39 ? 30.20700 22.39700 18.48500 1.000 85.37691 1034 LEU B N 1
ATOM 2179 C CA . LEU B 2 39 ? 31.00900 23.35800 17.73500 1.000 74.46712 1034 LEU B CA 1
ATOM 2180 C C . LEU B 2 39 ? 30.84400 23.16300 16.23300 1.000 76.09323 1034 LEU B C 1
ATOM 2181 O O . LEU B 2 39 ? 30.58600 24.12400 15.49200 1.000 73.79631 1034 LEU B O 1
ATOM 2186 N N . ASP B 2 40 ? 31.03100 21.92800 15.76400 1.000 76.10432 1035 ASP B N 1
ATOM 2187 C CA . ASP B 2 40 ? 30.89800 21.64300 14.34200 1.000 72.60709 1035 ASP B CA 1
ATOM 2188 C C . ASP B 2 40 ? 29.51800 22.03400 13.83500 1.000 68.34343 1035 ASP B C 1
ATOM 2189 O O . ASP B 2 40 ? 29.38300 22.50500 12.70300 1.000 70.47290 1035 ASP B O 1
ATOM 2194 N N . ASP B 2 41 ? 28.48300 21.86200 14.66300 1.000 71.19099 1036 ASP B N 1
ATOM 2195 C CA . ASP B 2 41 ? 27.12400 22.21400 14.25300 1.000 74.58690 1036 ASP B CA 1
ATOM 2196 C C . ASP B 2 41 ? 26.87300 23.71600 14.28200 1.000 75.32065 1036 ASP B C 1
ATOM 2197 O O . ASP B 2 41 ? 26.04700 24.22400 13.51100 1.000 69.27071 1036 ASP B O 1
ATOM 2202 N N . TYR B 2 42 ? 27.52000 24.43100 15.20000 1.000 66.31919 1037 TYR B N 1
ATOM 2203 C CA . TYR B 2 42 ? 27.42800 25.88400 15.20600 1.000 59.01557 1037 TYR B CA 1
ATOM 2204 C C . TYR B 2 42 ? 28.00100 26.45400 13.92400 1.000 54.91774 1037 TYR B C 1
ATOM 2205 O O . TYR B 2 42 ? 27.39700 27.31700 13.27600 1.000 61.39254 1037 TYR B O 1
ATOM 2214 N N . VAL B 2 43 ? 29.18500 25.98300 13.54900 1.000 51.01833 1038 VAL B N 1
ATOM 2215 C CA . VAL B 2 43 ? 29.83800 26.46800 12.34400 1.000 47.15387 1038 VAL B CA 1
ATOM 2216 C C . VAL B 2 43 ? 29.01300 26.09000 11.11300 1.000 52.35778 1038 VAL B C 1
ATOM 2217 O O . VAL B 2 43 ? 28.87200 26.87600 10.16800 1.000 52.02436 1038 VAL B O 1
ATOM 2221 N N . HIS B 2 44 ? 28.46900 24.87600 11.10500 1.000 55.07529 1039 HIS B N 1
ATOM 2222 C CA . HIS B 2 44 ? 27.74200 24.40600 9.92700 1.000 53.91868 1039 HIS B CA 1
ATOM 2223 C C . HIS B 2 44 ? 26.48800 25.23600 9.70100 1.000 52.25691 1039 HIS B C 1
ATOM 2224 O O . HIS B 2 44 ? 26.18500 25.64300 8.57300 1.000 57.32283 1039 HIS B O 1
ATOM 2231 N N . TYR B 2 45 ? 25.74600 25.50200 10.77100 1.000 54.83876 1040 TYR B N 1
ATOM 2232 C CA . TYR B 2 45 ? 24.55700 26.33700 10.65700 1.000 52.78035 1040 TYR B CA 1
ATOM 2233 C C . TYR B 2 45 ? 24.89100 27.66900 9.97900 1.000 55.31572 1040 TYR B C 1
ATOM 2234 O O . TYR B 2 45 ? 24.19400 28.10900 9.05900 1.000 44.72483 1040 TYR B O 1
ATOM 2243 N N . LEU B 2 46 ? 25.97500 28.32600 10.41700 1.000 46.31536 1041 LEU B N 1
ATOM 2244 C CA . LEU B 2 46 ? 26.35500 29.59800 9.80700 1.000 43.09821 1041 LEU B CA 1
ATOM 2245 C C . LEU B 2 46 ? 26.83300 29.43400 8.36600 1.000 41.08753 1041 LEU B C 1
ATOM 2246 O O . LEU B 2 46 ? 26.55600 30.30300 7.52900 1.000 44.63269 1041 LEU B O 1
ATOM 2251 N N . GLU B 2 47 ? 27.53500 28.34500 8.04300 1.000 40.59442 1042 GLU B N 1
ATOM 2252 C CA . GLU B 2 47 ? 27.95700 28.15000 6.65400 1.000 40.02416 1042 GLU B CA 1
ATOM 2253 C C . GLU B 2 47 ? 26.76400 27.92800 5.72600 1.000 46.14635 1042 GLU B C 1
ATOM 2254 O O . GLU B 2 47 ? 26.76600 28.40700 4.58700 1.000 49.70015 1042 GLU B O 1
ATOM 2260 N N . VAL B 2 48 ? 25.77500 27.16000 6.16900 1.000 47.45231 1043 VAL B N 1
ATOM 2261 C CA . VAL B 2 48 ? 24.56900 26.94700 5.36300 1.000 50.06014 1043 VAL B CA 1
ATOM 2262 C C . VAL B 2 48 ? 23.82200 28.25900 5.16300 1.000 46.87358 1043 VAL B C 1
ATOM 2263 O O . VAL B 2 48 ? 23.37000 28.58500 4.04900 1.000 46.83055 1043 VAL B O 1
ATOM 2267 N N . MET B 2 49 ? 23.65300 29.01100 6.24600 1.000 43.30228 1044 MET B N 1
ATOM 2268 C CA . MET B 2 49 ? 22.92600 30.27100 6.18600 1.000 46.97865 1044 MET B CA 1
ATOM 2269 C C . MET B 2 49 ? 23.55600 31.22300 5.18400 1.000 46.70481 1044 MET B C 1
ATOM 2270 O O . MET B 2 49 ? 22.84700 31.94400 4.48700 1.000 47.02464 1044 MET B O 1
ATOM 2275 N N . THR B 2 50 ? 24.88100 31.22900 5.11300 1.000 43.21121 1045 THR B N 1
ATOM 2276 C CA . THR B 2 50 ? 25.57600 32.21300 4.25400 1.000 40.99006 1045 THR B CA 1
ATOM 2277 C C . THR B 2 50 ? 26.13100 31.59500 2.97400 1.000 49.14140 1045 THR B C 1
ATOM 2278 O O . THR B 2 50 ? 26.86700 32.26000 2.30200 1.000 47.22954 1045 THR B O 1
ATOM 2282 N N . ASP B 2 51 ? 25.70500 30.39900 2.62200 1.000 47.16780 1046 ASP B N 1
ATOM 2283 C CA . ASP B 2 51 ? 26.15800 29.74100 1.37100 1.000 56.10931 1046 ASP B CA 1
ATOM 2284 C C . ASP B 2 51 ? 25.92300 30.64800 0.15900 1.000 54.57754 1046 ASP B C 1
ATOM 2285 O O . ASP B 2 51 ? 24.85300 31.20800 0.06000 1.000 49.42340 1046 ASP B O 1
ATOM 2290 N N . LYS B 2 52 ? 26.96400 30.81700 -0.65700 1.000 53.66701 1047 LYS B N 1
ATOM 2291 C CA . LYS B 2 52 ? 27.02000 31.58000 -1.93400 1.000 49.59537 1047 LYS B CA 1
ATOM 2292 C C . LYS B 2 52 ? 27.05300 33.08900 -1.72800 1.000 55.82071 1047 LYS B C 1
ATOM 2293 O O . LYS B 2 52 ? 26.93700 33.78200 -2.70100 1.000 56.34267 1047 LYS B O 1
ATOM 2299 N N . LEU B 2 53 ? 27.17700 33.56700 -0.49900 1.000 47.69703 1048 LEU B N 1
ATOM 2300 C CA . LEU B 2 53 ? 27.29800 35.02500 -0.30100 1.000 42.46903 1048 LEU B CA 1
ATOM 2301 C C . LEU B 2 53 ? 28.79500 35.29000 -0.24000 1.000 49.60804 1048 LEU B C 1
ATOM 2302 O O . LEU B 2 53 ? 29.43800 34.61000 0.50000 1.000 52.31871 1048 LEU B O 1
ATOM 2307 N N . ASN B 2 54 ? 29.29800 36.26300 -0.97600 1.000 48.71342 1049 ASN B N 1
ATOM 2308 C CA . ASN B 2 54 ? 30.76400 36.45500 -1.05200 1.000 46.27324 1049 ASN B CA 1
ATOM 2309 C C . ASN B 2 54 ? 31.34000 37.25700 0.11000 1.000 45.45655 1049 ASN B C 1
ATOM 2310 O O . ASN B 2 54 ? 32.45600 37.01100 0.44100 1.000 46.33700 1049 ASN B O 1
ATOM 2315 N N . ARG B 2 55 ? 30.60000 38.19300 0.67000 1.000 39.24099 1050 ARG B N 1
ATOM 2316 C CA . ARG B 2 55 ? 31.16100 39.05600 1.71900 1.000 40.80869 1050 ARG B CA 1
ATOM 2317 C C . ARG B 2 55 ? 30.14400 39.20100 2.82300 1.000 43.00494 1050 ARG B C 1
ATOM 2318 O O . ARG B 2 55 ? 29.10100 39.84700 2.63600 1.000 39.27441 1050 ARG B O 1
ATOM 2326 N N . VAL B 2 56 ? 30.47800 38.67700 4.01100 1.000 37.98521 1051 VAL B N 1
ATOM 2327 C CA . VAL B 2 56 ? 29.54500 38.69900 5.11600 1.000 35.31185 1051 VAL B CA 1
ATOM 2328 C C . VAL B 2 56 ? 30.32200 39.11100 6.35800 1.000 32.52132 1051 VAL B C 1
ATOM 2329 O O . VAL B 2 56 ? 31.47600 38.70200 6.53400 1.000 36.64624 1051 VAL B O 1
ATOM 2333 N N . ILE B 2 57 ? 29.71900 39.98500 7.15700 1.000 37.99073 1052 ILE B N 1
ATOM 2334 C CA . ILE B 2 57 ? 30.27600 40.37500 8.47300 1.000 39.59373 1052 ILE B CA 1
ATOM 2335 C C . ILE B 2 57 ? 29.23700 39.99100 9.51900 1.000 40.71935 1052 ILE B C 1
ATOM 2336 O O . ILE B 2 57 ? 28.10900 40.50700 9.51100 1.000 39.97199 1052 ILE B O 1
ATOM 2341 N N . PHE B 2 58 ? 29.61400 39.10200 10.43400 1.000 40.82570 1053 PHE B N 1
ATOM 2342 C CA . PHE B 2 58 ? 28.79200 38.79200 11.60100 1.000 38.41627 1053 PHE B CA 1
ATOM 2343 C C . PHE B 2 58 ? 29.19400 39.70400 12.76600 1.000 40.93669 1053 PHE B C 1
ATOM 2344 O O . PHE B 2 58 ? 30.38800 39.91900 12.99400 1.000 39.27929 1053 PHE B O 1
ATOM 2352 N N . VAL B 2 59 ? 28.20800 40.20400 13.51300 1.000 41.17454 1054 VAL B N 1
ATOM 2353 C CA . VAL B 2 59 ? 28.45300 41.09900 14.65400 1.000 40.81119 1054 VAL B CA 1
ATOM 2354 C C . VAL B 2 59 ? 27.67900 40.59200 15.86800 1.000 43.70632 1054 VAL B C 1
ATOM 2355 O O . VAL B 2 59 ? 26.50300 40.23500 15.75200 1.000 41.44270 1054 VAL B O 1
ATOM 2359 N N . ARG B 2 60 ? 28.33000 40.57300 17.04300 1.000 46.22573 1055 ARG B N 1
ATOM 2360 C CA . ARG B 2 60 ? 27.63600 40.34700 18.30800 1.000 48.96523 1055 ARG B CA 1
ATOM 2361 C C . ARG B 2 60 ? 28.15200 41.34900 19.32100 1.000 50.36825 1055 ARG B C 1
ATOM 2362 O O . ARG B 2 60 ? 29.34000 41.32900 19.65700 1.000 49.87002 1055 ARG B O 1
ATOM 2370 N N . GLY B 2 61 ? 27.26300 42.20200 19.83200 1.000 49.94153 1056 GLY B N 1
ATOM 2371 C CA . GLY B 2 61 ? 27.62700 43.15500 20.85100 1.000 54.49424 1056 GLY B CA 1
ATOM 2372 C C . GLY B 2 61 ? 27.59300 42.56300 22.24300 1.000 56.81885 1056 GLY B C 1
ATOM 2373 O O . GLY B 2 61 ? 27.21200 41.41700 22.45800 1.000 64.60274 1056 GLY B O 1
ATOM 2374 N N . THR B 2 62 ? 28.01600 43.36800 23.19900 1.000 55.31344 1057 THR B N 1
ATOM 2375 C CA . THR B 2 62 ? 27.78100 43.04000 24.60200 1.000 68.71867 1057 THR B CA 1
ATOM 2376 C C . THR B 2 62 ? 26.33500 43.28200 24.99800 1.000 75.12693 1057 THR B C 1
ATOM 2377 O O . THR B 2 62 ? 25.90000 42.78700 26.04100 1.000 82.73584 1057 THR B O 1
ATOM 2381 N N . GLY B 2 63 ? 25.57900 44.00900 24.17900 1.000 76.26081 1058 GLY B N 1
ATOM 2382 C CA . GLY B 2 63 ? 24.27000 44.47600 24.55900 1.000 78.93541 1058 GLY B CA 1
ATOM 2383 C C . GLY B 2 63 ? 24.28800 45.71500 25.41600 1.000 84.68660 1058 GLY B C 1
ATOM 2384 O O . GLY B 2 63 ? 23.23200 46.32800 25.61500 1.000 89.58291 1058 GLY B O 1
ATOM 2385 N N . LYS B 2 64 ? 25.44900 46.10500 25.93400 1.000 83.98622 1059 LYS B N 1
ATOM 2386 C CA . LYS B 2 64 ? 25.56400 47.30900 26.73100 1.000 81.77637 1059 LYS B CA 1
ATOM 2387 C C . LYS B 2 64 ? 26.00900 48.51700 25.91800 1.000 76.03015 1059 LYS B C 1
ATOM 2388 O O . LYS B 2 64 ? 26.00800 49.63000 26.44800 1.000 85.90950 1059 LYS B O 1
ATOM 2394 N N . GLU B 2 65 ? 26.36700 48.34400 24.65200 1.000 77.18088 1060 GLU B N 1
ATOM 2395 C CA . GLU B 2 65 ? 26.82000 49.49100 23.87700 1.000 81.29474 1060 GLU B CA 1
ATOM 2396 C C . GLU B 2 65 ? 25.67500 50.47900 23.69000 1.000 88.92550 1060 GLU B C 1
ATOM 2397 O O . GLU B 2 65 ? 24.55300 50.09000 23.35800 1.000 92.24894 1060 GLU B O 1
ATOM 2403 N N . VAL B 2 66 ? 25.95500 51.75700 23.91000 1.000 85.61025 1061 VAL B N 1
ATOM 2404 C CA . VAL B 2 66 ? 24.98700 52.82100 23.67500 1.000 90.76223 1061 VAL B CA 1
ATOM 2405 C C . VAL B 2 66 ? 25.48600 53.64000 22.49700 1.000 87.40898 1061 VAL B C 1
ATOM 2406 O O . VAL B 2 66 ? 26.45100 54.40500 22.62000 1.000 83.24987 1061 VAL B O 1
ATOM 2410 N N . ILE B 2 67 ? 24.81800 53.49100 21.35600 1.000 91.60847 1062 ILE B N 1
ATOM 2411 C CA . ILE B 2 67 ? 25.31400 54.07900 20.12000 1.000 93.29647 1062 ILE B CA 1
ATOM 2412 C C . ILE B 2 67 ? 25.00300 55.56600 20.06000 1.000 99.20040 1062 ILE B C 1
ATOM 2413 O O . ILE B 2 67 ? 25.83500 56.37000 19.62200 1.000 102.03508 1062 ILE B O 1
ATOM 2418 N N . THR B 2 68 ? 23.80800 55.95000 20.50400 1.000 101.21438 1063 THR B N 1
ATOM 2419 C CA . THR B 2 68 ? 23.36600 57.34000 20.50400 1.000 100.90678 1063 THR B CA 1
ATOM 2420 C C . THR B 2 68 ? 24.18200 58.19400 21.47200 1.000 105.79367 1063 THR B C 1
ATOM 2421 O O . THR B 2 68 ? 23.85800 59.35900 21.71000 1.000 112.06428 1063 THR B O 1
#

Solvent-accessible surface area: 15742 Å² total; per-residue (Å²): 102,105,33,98,1,61,1,0,0,4,10,57,50,153,34,42,201,149,114,104,41,77,87,4,49,12,3,0,12,2,0,5,4,6,16,55,38,151,33,108,0,30,0,1,0,8,21,93,20,69,81,117,24,110,102,25,130,120,107,2,74,108,11,72,62,61,0,56,124,14,5,88,113,26,163,4,112,32,126,4,107,12,42,35,14,37,123,124,104,39,87,42,27,10,38,78,18,3,108,47,15,20,147,92,50,166,120,12,34,0,0,0,2,34,19,17,78,95,146,80,141,197,121,91,17,27,29,6,12,43,15,2,52,9,0,48,142,40,87,4,0,4,1,0,0,35,28,5,74,78,10,7,32,44,126,108,135,22,72,33,48,0,0,1,3,48,60,61,150,63,34,5,14,14,5,4,1,0,55,16,0,51,71,30,100,0,0,146,44,0,136,7,38,0,0,0,6,0,59,151,103,55,60,57,102,131,20,64,86,99,6,90,139,76,8,149,108,22,166,10,126,17,145,12,68,30,10,76,40,47,168,108,163,88,137,57,0,60,51,17,20,93,3,2,48,129,47,2,59,143,22,45,0,4,0,12,50,0,38,105,4,32,99,172,114,80,91,110,32,8,16,73,19,0,70,48,0,45,27,11,1,73,162,18,108,48,1,0,0,4,64,30,43,74,156,33,82,25,100

Sequence (299 aa):
SNWRPQLLLLLLSMQWSKEIIDVRYLNLLNLASQLKAGKGLTVVTAFLLQGDPTSPDDKKKGEQVKARMDFDMNQVRLRGFAKTTLLVHSEDQVRGSMSSTLVQSVGLGGLKPNTMLISSWPVHEREETEYNTFIEKVHAASINDMAIVVAKGIIDFPSAVFRMSGMIDVYWIVHDGGLCLLMGYLLKQHKVWRGCKLRVIGIAQESDNNVKMQEDLQKYVYQLRIDAKIMIVELADSKMHTAVRLNELLLQHSANSQLILLNLPKPPVHKDQQALDDYVHYLEVMTDKLNRVIFVRGTGKEVIT

Radius of gyration: 19.36 Å; Cα contacts (8 Å, |Δi|>4): 536; chains: 2; bounding box: 63×44×38 Å